Protein AF-A0A6I4VD74-F1 (afdb_monomer_lite)

Secondary structure (DSSP, 8-state):
-HHHHHHHHHHH-SSSPPPHHHHHHHHHS---SHHHHIIIIIIIHHHHHHHHHHHHHHHHHHHHHHHHT-TT--TTTTTHHHHHHHHHHHHHHHH---SHHHHHHHHHHHHHHTGGGGGGTT--HHHHHHH-HHHHHHHHHHHHHHHHHHHHHHHHH----SHHHHHHHHHHHHH-S-HHHHHHHHHHHHHHHHHHHHHHHHHH-SS---HHHHHHHHHHHHHHHHHHHHHTTS--

Structure (mmCIF, N/CA/C/O backbone):
data_AF-A0A6I4VD74-F1
#
_entry.id   AF-A0A6I4VD74-F1
#
loop_
_atom_site.group_PDB
_atom_site.id
_atom_site.type_symbol
_atom_site.label_atom_id
_atom_site.label_alt_id
_atom_site.label_comp_id
_atom_site.label_asym_id
_atom_site.label_entity_id
_atom_site.label_seq_id
_atom_site.pdbx_PDB_ins_code
_atom_site.Cartn_x
_atom_site.Cartn_y
_atom_site.Cartn_z
_atom_site.occupancy
_atom_site.B_iso_or_equiv
_atom_site.auth_seq_id
_atom_site.auth_comp_id
_atom_site.auth_asym_id
_atom_site.auth_atom_id
_atom_site.pdbx_PDB_model_num
ATOM 1 N N . MET A 1 1 ? 18.063 4.153 8.589 1.00 80.06 1 MET A N 1
ATOM 2 C CA . MET A 1 1 ? 19.119 3.433 7.838 1.00 80.06 1 MET A CA 1
ATOM 3 C C . MET A 1 1 ? 18.567 2.243 7.056 1.00 80.06 1 MET A C 1
ATOM 5 O O . MET A 1 1 ? 18.755 2.232 5.851 1.00 80.06 1 MET A O 1
ATOM 9 N N . LEU A 1 2 ? 17.823 1.311 7.674 1.00 88.62 2 LEU A N 1
ATOM 10 C CA . LEU A 1 2 ? 17.247 0.147 6.970 1.00 88.62 2 LEU A CA 1
ATOM 11 C C . LEU A 1 2 ? 16.428 0.513 5.716 1.00 88.62 2 LEU A C 1
ATOM 13 O O . LEU A 1 2 ? 16.659 -0.054 4.657 1.00 88.62 2 LEU A O 1
ATOM 17 N N . LEU A 1 3 ? 15.516 1.487 5.814 1.00 86.69 3 LEU A N 1
ATOM 18 C CA . LEU A 1 3 ? 14.692 1.910 4.675 1.00 86.69 3 LEU A CA 1
ATOM 19 C C . LEU A 1 3 ? 15.536 2.424 3.496 1.00 86.69 3 LEU A C 1
ATOM 21 O O . LEU A 1 3 ? 15.260 2.072 2.358 1.00 86.69 3 LEU A O 1
ATOM 25 N N . LEU A 1 4 ? 16.580 3.216 3.765 1.00 87.06 4 LEU A N 1
ATOM 26 C CA . LEU A 1 4 ? 17.484 3.730 2.727 1.00 87.06 4 LEU A CA 1
ATOM 27 C C . LEU A 1 4 ? 18.241 2.594 2.035 1.00 87.06 4 LEU A C 1
ATOM 29 O O . LEU A 1 4 ? 18.382 2.601 0.816 1.00 87.06 4 LEU A O 1
ATOM 33 N N . LEU A 1 5 ? 18.675 1.597 2.807 1.00 89.06 5 LEU A N 1
ATOM 34 C CA . LEU A 1 5 ? 19.327 0.410 2.268 1.00 89.06 5 LEU A CA 1
ATOM 35 C C . LEU A 1 5 ? 18.367 -0.405 1.389 1.00 89.06 5 LEU A C 1
ATOM 37 O O . LEU A 1 5 ? 18.740 -0.794 0.289 1.00 89.06 5 LEU A O 1
ATOM 41 N N . LEU A 1 6 ? 17.120 -0.605 1.824 1.00 89.31 6 LEU A N 1
ATOM 42 C CA . LEU A 1 6 ? 16.098 -1.289 1.024 1.00 89.31 6 LEU A CA 1
ATOM 43 C C . LEU A 1 6 ? 15.724 -0.511 -0.243 1.00 89.31 6 LEU A C 1
ATOM 45 O O . LEU A 1 6 ? 15.479 -1.127 -1.275 1.00 89.31 6 LEU A O 1
ATOM 49 N N . LEU A 1 7 ? 15.711 0.823 -0.192 1.00 88.25 7 LEU A N 1
ATOM 50 C CA . LEU A 1 7 ? 15.497 1.666 -1.371 1.00 88.25 7 LEU A CA 1
ATOM 51 C C . LEU A 1 7 ? 16.628 1.493 -2.387 1.00 88.25 7 LEU A C 1
ATOM 53 O O . LEU A 1 7 ? 16.354 1.220 -3.552 1.00 88.25 7 LEU A O 1
ATOM 57 N N . ALA A 1 8 ? 17.887 1.580 -1.946 1.00 85.69 8 ALA A N 1
ATOM 58 C CA . ALA A 1 8 ? 19.037 1.338 -2.815 1.00 85.69 8 ALA A CA 1
ATOM 59 C C . ALA A 1 8 ? 18.987 -0.074 -3.420 1.00 85.69 8 ALA A C 1
ATOM 61 O O . ALA A 1 8 ? 19.141 -0.251 -4.628 1.00 85.69 8 ALA A O 1
ATOM 62 N N . LEU A 1 9 ? 18.676 -1.074 -2.593 1.00 86.19 9 LEU A N 1
ATOM 63 C CA . LEU A 1 9 ? 18.604 -2.466 -3.012 1.00 86.19 9 LEU A CA 1
ATOM 64 C C . LEU A 1 9 ? 17.456 -2.727 -4.005 1.00 86.19 9 LEU A C 1
ATOM 66 O O . LEU A 1 9 ? 17.660 -3.441 -4.978 1.00 86.19 9 LEU A O 1
ATOM 70 N N . SER A 1 10 ? 16.286 -2.108 -3.816 1.00 86.12 10 SER A N 1
ATOM 71 C CA . SER A 1 10 ? 15.132 -2.197 -4.732 1.00 86.12 10 SER A CA 1
ATOM 72 C C . SER A 1 10 ? 15.420 -1.592 -6.114 1.00 86.12 10 SER A C 1
ATOM 74 O O . SER A 1 10 ? 14.893 -2.070 -7.123 1.00 86.12 10 SER A O 1
ATOM 76 N N . LEU A 1 11 ? 16.283 -0.569 -6.180 1.00 84.69 11 LEU A N 1
ATOM 77 C CA . LEU A 1 11 ? 16.717 0.032 -7.445 1.00 84.69 11 LEU A CA 1
ATOM 78 C C . LEU A 1 11 ? 17.784 -0.812 -8.152 1.00 84.69 11 LEU A C 1
ATOM 80 O O . LEU A 1 11 ? 17.739 -0.951 -9.375 1.00 84.69 11 LEU A O 1
ATOM 84 N N . MET A 1 12 ? 18.713 -1.407 -7.402 1.00 82.62 12 MET A N 1
ATOM 85 C CA . MET A 1 12 ? 19.823 -2.190 -7.959 1.00 82.62 12 MET A CA 1
ATOM 86 C C . MET A 1 12 ? 19.409 -3.618 -8.346 1.00 82.62 12 MET A C 1
ATOM 88 O O . MET A 1 12 ? 19.789 -4.109 -9.415 1.00 82.62 12 MET A O 1
ATOM 92 N N . LEU A 1 13 ? 18.588 -4.275 -7.520 1.00 79.25 13 LEU A N 1
ATOM 93 C CA . LEU A 1 13 ? 18.135 -5.650 -7.733 1.00 79.25 13 LEU A CA 1
ATOM 94 C C . LEU A 1 13 ? 16.829 -5.714 -8.541 1.00 79.25 13 LEU A C 1
ATOM 96 O O . LEU A 1 13 ? 15.818 -5.076 -8.244 1.00 79.25 13 LEU A O 1
ATOM 100 N N . GLY A 1 14 ? 16.849 -6.555 -9.568 1.00 71.94 14 GLY A N 1
ATOM 101 C CA . GLY A 1 14 ? 15.701 -6.918 -10.391 1.00 71.94 14 GLY A CA 1
ATOM 102 C C . GLY A 1 14 ? 16.063 -8.100 -11.288 1.00 71.94 14 GLY A C 1
ATOM 103 O O . GLY A 1 14 ? 17.097 -8.723 -11.068 1.00 71.94 14 GLY A O 1
ATOM 104 N N . ALA A 1 15 ? 15.261 -8.371 -12.323 1.00 64.69 15 ALA A N 1
ATOM 105 C CA . ALA A 1 15 ? 15.512 -9.477 -13.263 1.00 64.69 15 ALA A CA 1
ATOM 106 C C . ALA A 1 15 ? 16.914 -9.431 -13.913 1.00 64.69 15 ALA A C 1
ATOM 108 O O . ALA A 1 15 ? 17.487 -10.462 -14.246 1.00 64.69 15 ALA A O 1
ATOM 109 N N . LYS A 1 16 ? 17.486 -8.228 -14.036 1.00 72.56 16 LYS A N 1
ATOM 110 C CA . LYS A 1 16 ? 18.890 -7.975 -14.373 1.00 72.56 16 LYS A CA 1
ATOM 111 C C . LYS A 1 16 ? 19.505 -7.115 -13.268 1.00 72.56 16 LYS A C 1
ATOM 113 O O . LYS A 1 16 ? 18.912 -6.097 -12.891 1.00 72.56 16 LYS A O 1
ATOM 118 N N . SER A 1 17 ? 20.669 -7.502 -12.747 1.00 74.56 17 SER A N 1
ATOM 119 C CA . SER A 1 17 ? 21.446 -6.656 -11.835 1.00 74.56 17 SER A CA 1
ATOM 120 C C . SER A 1 17 ? 21.969 -5.443 -12.599 1.00 74.56 17 SER A C 1
ATOM 122 O O . SER A 1 17 ? 22.652 -5.607 -13.611 1.00 74.56 17 SER A O 1
ATOM 124 N N . ILE A 1 18 ? 21.630 -4.243 -12.133 1.00 80.31 18 ILE A N 1
ATOM 125 C CA . ILE A 1 18 ? 22.043 -2.986 -12.768 1.00 80.31 18 ILE A CA 1
ATOM 126 C C . ILE A 1 18 ? 23.200 -2.386 -11.966 1.00 80.31 18 ILE A C 1
ATOM 128 O O . ILE A 1 18 ? 23.218 -2.470 -10.735 1.00 80.31 18 ILE A O 1
ATOM 132 N N . SER A 1 19 ? 24.176 -1.807 -12.668 1.00 83.62 19 SER A N 1
ATOM 133 C CA . SER A 1 19 ? 25.333 -1.171 -12.042 1.00 83.62 19 SER A CA 1
ATOM 134 C C . SER A 1 19 ? 24.916 0.038 -11.207 1.00 83.62 19 SER A C 1
ATOM 136 O O . SER A 1 19 ? 23.979 0.763 -11.543 1.00 83.62 19 SER A O 1
ATOM 138 N N . PHE A 1 20 ? 25.661 0.304 -10.134 1.00 82.69 20 PHE A N 1
ATOM 139 C CA . PHE A 1 20 ? 25.457 1.488 -9.299 1.00 82.69 20 PHE A CA 1
ATOM 140 C C . PHE A 1 20 ? 25.530 2.795 -10.109 1.00 82.69 20 PHE A C 1
ATOM 142 O O . PHE A 1 20 ? 24.787 3.732 -9.828 1.00 82.69 20 PHE A O 1
ATOM 149 N N . HIS A 1 21 ? 26.375 2.838 -11.144 1.00 79.94 21 HIS A N 1
ATOM 150 C CA . HIS A 1 21 ? 26.526 4.005 -12.013 1.00 79.94 21 HIS A CA 1
ATOM 151 C C . HIS A 1 21 ? 25.240 4.345 -12.789 1.00 79.94 21 HIS A C 1
ATOM 153 O O . HIS A 1 21 ? 24.856 5.509 -12.871 1.00 79.94 21 HIS A O 1
ATOM 159 N N . ASP A 1 22 ? 24.529 3.345 -13.312 1.00 80.50 22 ASP A N 1
ATOM 160 C CA . ASP A 1 22 ? 23.280 3.586 -14.047 1.00 80.50 22 ASP A CA 1
ATOM 161 C C . ASP A 1 22 ? 22.152 4.030 -13.105 1.00 80.50 22 ASP A C 1
ATOM 163 O O . ASP A 1 22 ? 21.287 4.817 -13.488 1.00 80.50 22 ASP A O 1
ATOM 167 N N . VAL A 1 23 ? 22.184 3.583 -11.843 1.00 82.50 23 VAL A N 1
ATOM 168 C CA . VAL A 1 23 ? 21.235 4.019 -10.808 1.00 82.50 23 VAL A CA 1
ATOM 169 C C . VAL A 1 23 ? 21.457 5.483 -10.430 1.00 82.50 23 VAL A C 1
ATOM 171 O O . VAL A 1 23 ? 20.490 6.239 -10.322 1.00 82.50 23 VAL A O 1
ATOM 174 N N . THR A 1 24 ? 22.708 5.917 -10.247 1.00 82.44 24 THR A N 1
ATOM 175 C CA . THR A 1 24 ? 22.994 7.328 -9.944 1.00 82.44 24 THR A CA 1
ATOM 176 C C . THR A 1 24 ? 22.684 8.231 -11.132 1.00 82.44 24 THR A C 1
ATOM 178 O O . THR A 1 24 ? 22.129 9.311 -10.926 1.00 82.44 24 THR A O 1
ATOM 181 N N . GLN A 1 25 ? 22.936 7.781 -12.366 1.00 82.81 25 GLN A N 1
ATOM 182 C CA . GLN A 1 25 ? 22.512 8.508 -13.565 1.00 82.81 25 GLN A CA 1
ATOM 183 C C . GLN A 1 25 ? 20.989 8.629 -13.667 1.00 82.81 25 GLN A C 1
ATOM 185 O O . GLN A 1 25 ? 20.481 9.716 -13.930 1.00 82.81 25 GLN A O 1
ATOM 190 N N . ALA A 1 26 ? 20.246 7.555 -13.389 1.00 83.00 26 ALA A N 1
ATOM 191 C CA . ALA A 1 26 ? 18.784 7.590 -13.403 1.00 83.00 26 ALA A CA 1
ATOM 192 C C . ALA A 1 26 ? 18.201 8.605 -12.405 1.00 83.00 26 ALA A C 1
ATOM 194 O O . ALA A 1 26 ? 17.155 9.201 -12.675 1.00 83.00 26 ALA A O 1
ATOM 195 N N . LEU A 1 27 ? 18.886 8.819 -11.275 1.00 84.06 27 LEU A N 1
ATOM 196 C CA . LEU A 1 27 ? 18.480 9.751 -10.223 1.00 84.06 27 LEU A CA 1
ATOM 197 C C . LEU A 1 27 ? 18.912 11.202 -10.483 1.00 84.06 27 LEU A C 1
ATOM 199 O O . LEU A 1 27 ? 18.134 12.116 -10.221 1.00 84.06 27 LEU A O 1
ATOM 203 N N . LEU A 1 28 ? 20.143 11.423 -10.954 1.00 87.31 28 LEU A N 1
ATOM 204 C CA . LEU A 1 28 ? 20.781 12.748 -10.954 1.00 87.31 28 LEU A CA 1
ATOM 205 C C . LEU A 1 28 ? 20.915 13.375 -12.345 1.00 87.31 28 LEU A C 1
ATOM 207 O O . LEU A 1 28 ? 21.012 14.597 -12.451 1.00 87.31 28 LEU A O 1
ATOM 211 N N . THR A 1 29 ? 20.926 12.576 -13.412 1.00 84.44 29 THR A N 1
ATOM 212 C CA . THR A 1 29 ? 21.173 13.054 -14.778 1.00 84.44 29 THR A CA 1
ATOM 213 C C . THR A 1 29 ? 20.086 12.586 -15.755 1.00 84.44 29 THR A C 1
ATOM 215 O O . THR A 1 29 ? 19.064 12.001 -15.376 1.00 84.44 29 THR A O 1
ATOM 218 N N . ARG A 1 30 ? 20.227 12.951 -17.038 1.00 83.56 30 ARG A N 1
ATOM 219 C CA . ARG A 1 30 ? 19.363 12.437 -18.112 1.00 83.56 30 ARG A CA 1
ATOM 220 C C . ARG A 1 30 ? 19.859 11.058 -18.530 1.00 83.56 30 ARG A C 1
ATOM 222 O O . ARG A 1 30 ? 21.062 10.852 -18.661 1.00 83.56 30 ARG A O 1
ATOM 229 N N . CYS A 1 31 ? 18.925 10.143 -18.760 1.00 82.50 31 CYS A N 1
ATOM 230 C CA . CYS A 1 31 ? 19.252 8.789 -19.179 1.00 82.50 31 CYS A CA 1
ATOM 231 C C . CYS A 1 31 ? 19.687 8.741 -20.643 1.00 82.50 31 CYS A C 1
ATOM 233 O O . CYS A 1 31 ? 18.997 9.272 -21.511 1.00 82.50 31 CYS A O 1
ATOM 235 N N . SER A 1 32 ? 20.807 8.068 -20.904 1.00 80.62 32 SER A N 1
ATOM 236 C CA . SER A 1 32 ? 21.301 7.754 -22.251 1.00 80.62 32 SER A CA 1
ATOM 237 C C . SER A 1 32 ? 21.276 6.253 -22.564 1.00 80.62 32 SER A C 1
ATOM 239 O O . SER A 1 32 ? 21.224 5.879 -23.731 1.00 80.62 32 SER A O 1
ATOM 241 N N . SER A 1 33 ? 21.285 5.390 -21.541 1.00 83.69 33 SER A N 1
ATOM 242 C CA . SER A 1 33 ? 21.254 3.930 -21.670 1.00 83.69 33 SER A CA 1
ATOM 243 C C . SER A 1 33 ? 19.858 3.352 -21.401 1.00 83.69 33 SER A C 1
ATOM 245 O O . SER A 1 33 ? 19.083 3.898 -20.611 1.00 83.69 33 SER A O 1
ATOM 247 N N . ALA A 1 34 ? 19.542 2.210 -22.023 1.00 84.38 34 ALA A N 1
ATOM 248 C CA . ALA A 1 34 ? 18.284 1.493 -21.784 1.00 84.38 34 ALA A CA 1
ATOM 249 C C . ALA A 1 34 ? 18.134 1.057 -20.312 1.00 84.38 34 ALA A C 1
ATOM 251 O O . ALA A 1 34 ? 17.045 1.153 -19.749 1.00 84.38 34 ALA A O 1
ATOM 252 N N . ASP A 1 35 ? 19.233 0.654 -19.664 1.00 84.38 35 ASP A N 1
ATOM 253 C CA . ASP A 1 35 ? 19.239 0.262 -18.250 1.00 84.38 35 ASP A CA 1
ATOM 254 C C . ASP A 1 35 ? 18.855 1.448 -17.336 1.00 84.38 35 ASP A C 1
ATOM 256 O O . ASP A 1 35 ? 18.064 1.272 -16.408 1.00 84.38 35 ASP A O 1
ATOM 260 N N . CYS A 1 36 ? 19.307 2.674 -17.640 1.00 85.44 36 CYS A N 1
ATOM 261 C CA . CYS A 1 36 ? 18.910 3.888 -16.913 1.00 85.44 36 CYS A CA 1
ATOM 262 C C . CYS A 1 36 ? 17.409 4.188 -17.053 1.00 85.44 36 CYS A C 1
ATOM 264 O O . CYS A 1 36 ? 16.744 4.492 -16.059 1.00 85.44 36 CYS A O 1
ATOM 266 N N . ILE A 1 37 ? 16.859 4.062 -18.268 1.00 85.31 37 ILE A N 1
ATOM 267 C CA . ILE A 1 37 ? 15.424 4.273 -18.529 1.00 85.31 37 ILE A CA 1
ATOM 268 C C . ILE A 1 37 ? 14.590 3.265 -17.729 1.00 85.31 37 ILE A C 1
ATOM 270 O O . ILE A 1 37 ? 13.645 3.654 -17.051 1.00 85.31 37 ILE A O 1
ATOM 274 N N . ILE A 1 38 ? 14.987 1.988 -17.704 1.00 86.31 38 ILE A N 1
ATOM 275 C CA . ILE A 1 38 ? 14.309 0.953 -16.906 1.00 86.31 38 ILE A CA 1
ATOM 276 C C . ILE A 1 38 ? 14.344 1.290 -15.407 1.00 86.31 38 ILE A C 1
ATOM 278 O O . ILE A 1 38 ? 13.341 1.116 -14.707 1.00 86.31 38 ILE A O 1
ATOM 282 N N . VAL A 1 39 ? 15.477 1.778 -14.887 1.00 87.00 39 VAL A N 1
ATOM 283 C CA . VAL A 1 39 ? 15.561 2.204 -13.481 1.00 87.00 39 VAL A CA 1
ATOM 284 C C . VAL A 1 39 ? 14.605 3.362 -13.206 1.00 87.00 39 VAL A C 1
ATOM 286 O O . VAL A 1 39 ? 13.922 3.331 -12.186 1.00 87.00 39 VAL A O 1
ATOM 289 N N . ARG A 1 40 ? 14.523 4.356 -14.094 1.00 87.56 40 ARG A N 1
ATOM 290 C CA . ARG A 1 40 ? 13.705 5.557 -13.882 1.00 87.56 40 ARG A CA 1
ATOM 291 C C . ARG A 1 40 ? 12.209 5.296 -14.057 1.00 87.56 40 ARG A C 1
ATOM 293 O O . ARG A 1 40 ? 11.430 5.602 -13.158 1.00 87.56 40 ARG A O 1
ATOM 300 N N . ASP A 1 41 ? 11.824 4.693 -15.173 1.00 85.56 41 ASP A N 1
ATOM 301 C CA . ASP A 1 41 ? 10.421 4.593 -15.572 1.00 85.56 41 ASP A CA 1
ATOM 302 C C . ASP A 1 41 ? 9.724 3.410 -14.904 1.00 85.56 41 ASP A C 1
ATOM 304 O O . ASP A 1 41 ? 8.571 3.532 -14.490 1.00 85.56 41 ASP A O 1
ATOM 308 N N . ALA A 1 42 ? 10.428 2.286 -14.726 1.00 84.25 42 ALA A N 1
ATOM 309 C CA . ALA A 1 42 ? 9.853 1.096 -14.110 1.00 84.25 42 ALA A CA 1
ATOM 310 C C . ALA A 1 42 ? 10.185 0.994 -12.616 1.00 84.25 42 ALA A C 1
ATOM 312 O O . ALA A 1 42 ? 9.275 0.932 -11.788 1.00 84.25 42 ALA A O 1
ATOM 313 N N . ARG A 1 43 ? 11.475 0.964 -12.238 1.00 87.62 43 ARG A N 1
ATOM 314 C CA . ARG A 1 43 ? 11.860 0.657 -10.844 1.00 87.62 43 ARG A CA 1
ATOM 315 C C . ARG A 1 43 ? 11.532 1.803 -9.898 1.00 87.62 43 ARG A C 1
ATOM 317 O O . ARG A 1 43 ? 10.828 1.585 -8.921 1.00 87.62 43 ARG A O 1
ATOM 324 N N . LEU A 1 44 ? 11.992 3.012 -10.201 1.00 88.56 44 LEU A N 1
ATOM 325 C CA . LEU A 1 44 ? 11.830 4.181 -9.344 1.00 88.56 44 LEU A CA 1
ATOM 326 C C . LEU A 1 44 ? 10.358 4.572 -9.196 1.00 88.56 44 LEU A C 1
ATOM 328 O O . LEU A 1 44 ? 9.890 4.699 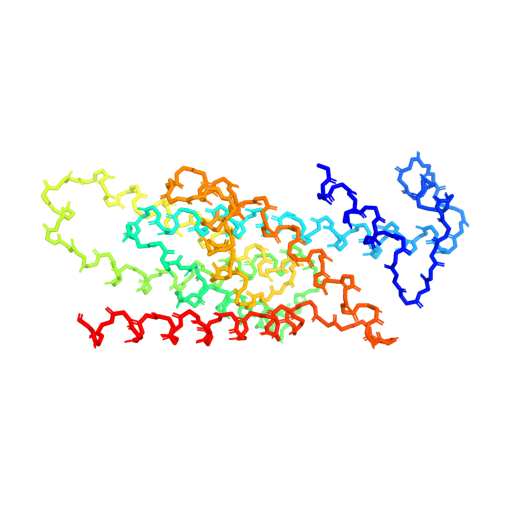-8.066 1.00 88.56 44 LEU A O 1
ATOM 332 N N . SER A 1 45 ? 9.610 4.667 -10.300 1.00 88.50 45 SER A N 1
ATOM 333 C CA . SER A 1 45 ? 8.165 4.934 -10.265 1.00 88.50 45 SER A CA 1
ATOM 334 C C . SER A 1 45 ? 7.413 3.920 -9.396 1.00 88.50 45 SER A C 1
ATOM 336 O O . SER A 1 45 ? 6.619 4.305 -8.536 1.00 88.50 45 SER A O 1
ATOM 338 N N . ARG A 1 46 ? 7.715 2.621 -9.547 1.00 85.81 46 ARG A N 1
ATOM 339 C CA . ARG A 1 46 ? 7.101 1.543 -8.754 1.00 85.81 46 ARG A CA 1
ATOM 340 C C . ARG A 1 46 ? 7.497 1.606 -7.277 1.00 85.81 46 ARG A C 1
ATOM 342 O O . ARG A 1 46 ? 6.633 1.462 -6.414 1.00 85.81 46 ARG A O 1
ATOM 349 N N . THR A 1 47 ? 8.772 1.843 -6.971 1.00 89.94 47 THR A N 1
ATOM 350 C CA . THR A 1 47 ? 9.281 1.969 -5.597 1.00 89.94 47 THR A CA 1
ATOM 351 C C . THR A 1 47 ? 8.648 3.168 -4.883 1.00 89.94 47 THR A C 1
ATOM 353 O O . THR A 1 47 ? 8.235 3.043 -3.729 1.00 89.94 47 THR A O 1
ATOM 356 N N . LEU A 1 48 ? 8.502 4.308 -5.568 1.00 90.19 48 LEU A N 1
ATOM 357 C CA . LEU A 1 48 ? 7.843 5.500 -5.029 1.00 90.19 48 LEU A CA 1
ATOM 358 C C . LEU A 1 48 ? 6.343 5.281 -4.810 1.00 90.19 48 LEU A C 1
ATOM 360 O O . LEU A 1 48 ? 5.843 5.588 -3.727 1.00 90.19 48 LEU A O 1
ATOM 364 N N . ALA A 1 49 ? 5.639 4.700 -5.788 1.00 88.38 49 ALA A N 1
ATOM 365 C CA . ALA A 1 49 ? 4.224 4.352 -5.648 1.00 88.38 49 ALA A CA 1
ATOM 366 C C . ALA A 1 49 ? 3.999 3.389 -4.469 1.00 88.38 49 ALA A C 1
ATOM 368 O O . ALA A 1 49 ? 3.135 3.630 -3.626 1.00 88.38 49 ALA A O 1
ATOM 369 N N . GLY A 1 50 ? 4.841 2.355 -4.354 1.00 89.50 50 GLY A N 1
ATOM 370 C CA . GLY A 1 50 ? 4.878 1.413 -3.233 1.00 89.50 50 GLY A CA 1
ATOM 371 C C . GLY A 1 50 ? 5.045 2.094 -1.877 1.00 89.50 50 GLY A C 1
ATOM 372 O O . GLY A 1 50 ? 4.281 1.841 -0.941 1.00 89.50 50 GLY A O 1
ATOM 373 N N . LEU A 1 51 ? 6.034 2.981 -1.772 1.00 91.12 51 LEU A N 1
ATOM 374 C CA . LEU A 1 51 ? 6.351 3.691 -0.538 1.00 91.12 51 LEU A CA 1
ATOM 375 C C . LEU A 1 51 ? 5.209 4.618 -0.106 1.00 91.12 51 LEU A C 1
ATOM 377 O O . LEU A 1 51 ? 4.774 4.546 1.044 1.00 91.12 51 LEU A O 1
ATOM 381 N N . LEU A 1 52 ? 4.679 5.428 -1.027 1.00 90.44 52 LEU A N 1
ATOM 382 C CA . LEU A 1 52 ? 3.556 6.329 -0.758 1.00 90.44 52 LEU A CA 1
ATOM 383 C C . LEU A 1 52 ? 2.291 5.559 -0.364 1.00 90.44 52 LEU A C 1
ATOM 385 O O . LEU A 1 52 ? 1.654 5.893 0.636 1.00 90.44 52 LEU A O 1
ATOM 389 N N . ALA A 1 53 ? 1.971 4.481 -1.085 1.00 90.12 53 ALA A N 1
ATOM 390 C CA . ALA A 1 53 ? 0.844 3.612 -0.762 1.00 90.12 53 ALA A CA 1
ATOM 391 C C . ALA A 1 53 ? 0.985 2.991 0.638 1.00 90.12 53 ALA A C 1
ATOM 393 O O . ALA A 1 53 ? 0.018 2.940 1.397 1.00 90.12 53 ALA A O 1
ATOM 394 N N . CYS A 1 54 ? 2.189 2.555 1.023 1.00 90.31 54 CYS A N 1
ATOM 395 C CA . CYS A 1 54 ? 2.434 1.954 2.336 1.00 90.31 54 CYS A CA 1
ATOM 396 C C . CYS A 1 54 ? 2.384 2.954 3.490 1.00 90.31 54 CYS A C 1
ATOM 398 O O . CYS A 1 54 ? 1.868 2.609 4.555 1.00 90.31 54 CYS A O 1
ATOM 400 N N . VAL A 1 55 ? 2.878 4.177 3.287 1.00 89.81 55 VAL A N 1
ATOM 401 C CA . VAL A 1 55 ? 2.708 5.270 4.255 1.00 89.81 55 VAL A CA 1
ATOM 402 C C . VAL A 1 55 ? 1.220 5.583 4.421 1.00 89.81 55 VAL A C 1
ATOM 404 O O . VAL A 1 55 ? 0.735 5.637 5.552 1.00 89.81 55 VAL A O 1
ATOM 407 N N . GLY A 1 56 ? 0.472 5.679 3.315 1.00 90.31 56 GLY A N 1
ATOM 408 C CA . GLY A 1 56 ? -0.978 5.886 3.328 1.00 90.31 56 GLY A CA 1
ATOM 409 C C . GLY A 1 56 ? -1.736 4.773 4.056 1.00 90.31 56 GLY A C 1
ATOM 410 O O . GLY A 1 56 ? -2.520 5.049 4.961 1.00 90.31 56 GLY A O 1
ATOM 411 N N . LEU A 1 57 ? -1.442 3.505 3.755 1.00 89.62 57 LEU A N 1
ATOM 412 C CA . LEU A 1 57 ? -2.011 2.350 4.461 1.00 89.62 57 LEU A CA 1
ATOM 413 C C . LEU A 1 57 ? -1.594 2.303 5.935 1.00 89.62 57 LEU A C 1
ATOM 415 O O . LEU A 1 57 ? -2.346 1.802 6.773 1.00 89.62 57 LEU A O 1
ATOM 419 N N . GLY A 1 58 ? -0.385 2.753 6.275 1.00 88.62 58 GLY A N 1
ATOM 420 C CA . GLY A 1 58 ? 0.091 2.889 7.653 1.00 88.62 58 GLY A CA 1
ATOM 421 C C . GLY A 1 58 ? -0.755 3.886 8.430 1.00 88.62 58 GLY A C 1
ATOM 422 O O . GLY A 1 58 ? -1.318 3.531 9.463 1.00 88.62 58 GLY A O 1
ATOM 423 N N . ALA A 1 59 ? -0.929 5.084 7.872 1.00 89.06 59 ALA A N 1
ATOM 424 C CA . ALA A 1 59 ? -1.777 6.127 8.435 1.00 89.06 59 ALA A CA 1
ATOM 425 C C . ALA A 1 59 ? -3.249 5.689 8.533 1.00 89.06 59 ALA A C 1
ATOM 427 O O . ALA A 1 59 ? -3.870 5.865 9.578 1.00 89.06 59 ALA A O 1
ATOM 428 N N . ALA A 1 60 ? -3.793 5.040 7.499 1.00 89.12 60 ALA A N 1
ATOM 429 C CA . ALA A 1 60 ? -5.153 4.504 7.512 1.00 89.12 60 ALA A CA 1
ATOM 430 C C . ALA A 1 60 ? -5.348 3.443 8.608 1.00 89.12 60 ALA A C 1
ATOM 432 O O . ALA A 1 60 ? -6.340 3.471 9.331 1.00 89.12 60 ALA A O 1
ATOM 433 N N . GLY A 1 61 ? -4.383 2.532 8.773 1.00 87.62 61 GLY A N 1
ATOM 434 C CA . GLY A 1 61 ? -4.392 1.540 9.851 1.00 87.62 61 GLY A CA 1
ATOM 435 C C . GLY A 1 61 ? -4.318 2.178 11.237 1.00 87.62 61 GLY A C 1
ATOM 436 O O . GLY A 1 61 ? -5.088 1.815 12.120 1.00 87.62 61 GLY A O 1
ATOM 437 N N . ALA A 1 62 ? -3.447 3.173 11.410 1.00 85.62 62 ALA A N 1
ATOM 438 C CA . ALA A 1 62 ? -3.312 3.925 12.652 1.00 85.62 62 ALA A CA 1
ATOM 439 C C . ALA A 1 62 ? -4.613 4.655 13.040 1.00 85.62 62 ALA A C 1
ATOM 441 O O . ALA A 1 62 ? -5.086 4.533 14.172 1.00 85.62 62 ALA A O 1
ATOM 442 N N . LEU A 1 63 ? -5.234 5.352 12.082 1.00 84.69 63 LEU A N 1
ATOM 443 C CA . LEU A 1 63 ? -6.533 6.005 12.264 1.00 84.69 63 LEU A CA 1
ATOM 444 C C . LEU A 1 63 ? -7.626 4.991 12.608 1.00 84.69 63 LEU A C 1
ATOM 446 O O . LEU A 1 63 ? -8.405 5.215 13.531 1.00 84.69 63 LEU A O 1
ATOM 450 N N . MET A 1 64 ? -7.655 3.855 11.911 1.00 85.62 64 MET A N 1
ATOM 451 C CA . MET A 1 64 ? -8.640 2.803 12.141 1.00 85.62 64 MET A CA 1
ATOM 452 C C . MET A 1 64 ? -8.528 2.218 13.556 1.00 85.62 64 MET A C 1
ATOM 454 O O . MET A 1 64 ? -9.536 2.079 14.250 1.00 85.62 64 MET A O 1
ATOM 458 N N . GLN A 1 65 ? -7.312 1.927 14.021 1.00 84.75 65 GLN A N 1
ATOM 459 C CA . GLN A 1 65 ? -7.068 1.428 15.380 1.00 84.75 65 GLN A CA 1
ATOM 460 C C . GLN A 1 65 ? -7.459 2.455 16.446 1.00 84.75 65 GLN A C 1
ATOM 462 O O . GLN A 1 65 ? -8.041 2.083 17.464 1.00 84.75 65 GLN A O 1
ATOM 467 N N . SER A 1 66 ? -7.193 3.741 16.196 1.00 81.38 66 SER A N 1
ATOM 468 C CA . SER A 1 66 ? -7.573 4.831 17.098 1.00 81.38 66 SER A CA 1
ATOM 469 C C . SER A 1 66 ? -9.095 5.005 17.190 1.00 81.38 66 SER A C 1
ATOM 471 O O . SER A 1 66 ? -9.639 5.060 18.294 1.00 81.38 66 SER A O 1
ATOM 473 N N . LEU A 1 67 ? -9.798 5.014 16.050 1.00 78.94 67 LEU A N 1
ATOM 474 C CA . LEU A 1 67 ? -11.258 5.170 15.992 1.00 78.94 67 LEU A CA 1
ATOM 475 C C . LEU A 1 67 ? -11.998 3.989 16.620 1.00 78.94 67 LEU A C 1
ATOM 477 O O . LEU A 1 67 ? -12.974 4.183 17.339 1.00 78.94 67 LEU A O 1
ATOM 481 N N . THR A 1 68 ? -11.534 2.768 16.356 1.00 79.50 68 THR A N 1
ATOM 482 C CA . THR A 1 68 ? -12.175 1.543 16.861 1.00 79.50 68 THR A CA 1
ATOM 483 C C . THR A 1 68 ? -11.718 1.147 18.259 1.00 79.50 68 THR A C 1
ATOM 485 O O . THR A 1 68 ? -12.282 0.223 18.840 1.00 79.50 68 THR A O 1
ATOM 488 N N . ARG A 1 69 ? -10.675 1.802 18.790 1.00 77.62 69 ARG A N 1
ATOM 489 C CA . ARG A 1 69 ? -9.977 1.401 20.023 1.00 77.62 69 ARG A CA 1
ATOM 490 C C . ARG A 1 69 ? -9.570 -0.076 20.013 1.00 77.62 69 ARG A C 1
ATOM 492 O O . ARG A 1 69 ? -9.503 -0.721 21.057 1.00 77.62 69 ARG A O 1
ATOM 499 N N . ASN A 1 70 ? -9.294 -0.615 18.827 1.00 77.19 70 ASN A N 1
ATOM 500 C CA . ASN A 1 70 ? -8.949 -2.011 18.629 1.00 77.19 70 ASN A CA 1
ATOM 501 C C . ASN A 1 70 ? -7.621 -2.105 17.864 1.00 77.19 70 ASN A C 1
ATOM 503 O O . ASN A 1 70 ? -7.575 -1.788 16.676 1.00 77.19 70 ASN A O 1
ATOM 507 N N . PRO A 1 71 ? -6.536 -2.592 18.494 1.00 72.50 71 PRO A N 1
ATOM 508 C CA . PRO A 1 71 ? -5.225 -2.684 17.854 1.00 72.50 71 PRO A CA 1
ATOM 509 C C . PRO A 1 71 ? -5.134 -3.788 16.785 1.00 72.50 71 PRO A C 1
ATOM 511 O O . PRO A 1 71 ? -4.068 -3.993 16.204 1.00 72.50 71 PRO A O 1
ATOM 514 N N . LEU A 1 72 ? -6.213 -4.545 16.566 1.00 73.31 72 LEU A N 1
ATOM 515 C CA . LEU A 1 72 ? -6.360 -5.505 15.471 1.00 73.31 72 LEU A CA 1
ATOM 516 C C . LEU A 1 72 ? -7.183 -4.947 14.305 1.00 73.31 72 LEU A C 1
ATOM 518 O O . LEU A 1 72 ? -7.363 -5.645 13.310 1.00 73.31 72 LEU A O 1
ATOM 522 N N . ALA A 1 73 ? -7.700 -3.721 14.416 1.00 79.94 73 ALA A N 1
ATOM 523 C CA . ALA A 1 73 ? -8.479 -3.123 13.350 1.00 79.94 73 ALA A CA 1
ATOM 524 C C . ALA A 1 73 ? -7.587 -2.763 12.157 1.00 79.94 73 ALA A C 1
ATOM 526 O O . ALA A 1 73 ? -6.522 -2.158 12.305 1.00 79.94 73 ALA A O 1
ATOM 527 N N . ASP A 1 74 ? -8.056 -3.130 10.970 1.00 83.69 74 ASP A N 1
ATOM 528 C CA . ASP A 1 74 ? -7.387 -2.875 9.704 1.00 83.69 74 ASP A CA 1
ATOM 529 C C . ASP A 1 74 ? -8.419 -2.421 8.653 1.00 83.69 74 ASP A C 1
ATOM 531 O O . ASP A 1 74 ? -9.511 -2.996 8.590 1.00 83.69 74 ASP A O 1
ATOM 535 N N . PRO A 1 75 ? -8.104 -1.415 7.813 1.00 79.06 75 PRO A N 1
ATOM 536 C CA . PRO A 1 75 ? -9.003 -0.944 6.758 1.00 79.06 75 PRO A CA 1
ATOM 537 C C . PRO A 1 75 ? -9.399 -2.033 5.749 1.00 79.06 75 PRO A C 1
ATOM 539 O O . PRO A 1 75 ? -10.485 -1.982 5.169 1.00 79.06 75 PRO A O 1
ATOM 542 N N . GLY A 1 76 ? -8.543 -3.038 5.545 1.00 79.06 76 GLY A N 1
ATOM 543 C CA . GLY A 1 76 ? -8.802 -4.170 4.665 1.00 79.06 76 GLY A CA 1
ATOM 544 C C . GLY A 1 76 ? -9.922 -5.080 5.169 1.00 79.06 76 GLY A C 1
ATOM 545 O O . GLY A 1 76 ? -10.699 -5.567 4.351 1.00 79.06 76 GLY A O 1
ATOM 546 N N . ILE A 1 77 ? -10.081 -5.242 6.491 1.00 76.44 77 ILE A N 1
ATOM 547 C CA . ILE A 1 77 ? -11.172 -6.042 7.091 1.00 76.44 77 ILE A CA 1
ATOM 548 C C . ILE A 1 77 ? -12.537 -5.444 6.752 1.00 76.44 77 ILE A C 1
ATOM 550 O O . ILE A 1 77 ? -13.500 -6.167 6.522 1.00 76.44 77 ILE A O 1
ATOM 554 N N . LEU A 1 78 ? -12.617 -4.116 6.659 1.00 73.31 78 LEU A N 1
ATOM 555 C CA . LEU A 1 78 ? -13.842 -3.431 6.264 1.00 73.31 78 LEU A CA 1
ATOM 556 C C . LEU A 1 78 ? -14.228 -3.676 4.803 1.00 73.31 78 LEU A C 1
ATOM 558 O O . LEU A 1 78 ? -15.300 -3.232 4.399 1.00 73.31 78 LEU A O 1
ATOM 562 N N . GLY A 1 79 ? -13.370 -4.313 4.001 1.00 79.50 79 GLY A N 1
ATOM 563 C CA . GLY A 1 79 ? -13.570 -4.534 2.572 1.00 79.50 79 GLY A CA 1
ATOM 564 C C . GLY A 1 79 ? -13.234 -3.322 1.703 1.00 79.50 79 GLY A C 1
ATOM 565 O O . GLY A 1 79 ? -13.547 -3.334 0.518 1.00 79.50 79 GLY A O 1
ATOM 566 N N . ILE A 1 80 ? -12.607 -2.270 2.250 1.00 83.19 80 ILE A N 1
ATOM 567 C CA . ILE A 1 80 ? -12.300 -1.038 1.496 1.00 83.19 80 ILE A CA 1
ATOM 568 C C . ILE A 1 80 ? -11.426 -1.356 0.277 1.00 83.19 80 ILE A C 1
ATOM 570 O O . ILE A 1 80 ? -11.750 -0.935 -0.829 1.00 83.19 80 ILE A O 1
ATOM 574 N N . ASN A 1 81 ? -10.383 -2.170 0.463 1.00 84.62 81 ASN A N 1
ATOM 575 C CA . ASN A 1 81 ? -9.461 -2.537 -0.614 1.00 84.62 81 ASN A CA 1
ATOM 576 C C . ASN A 1 81 ? -10.161 -3.369 -1.699 1.00 84.62 81 ASN A C 1
ATOM 578 O O . ASN A 1 81 ? -10.022 -3.076 -2.879 1.00 84.62 81 ASN A O 1
ATOM 582 N N . ALA A 1 82 ? -10.970 -4.362 -1.310 1.00 85.12 82 ALA A N 1
ATOM 583 C CA . ALA A 1 82 ? -11.706 -5.197 -2.263 1.00 85.12 82 ALA A CA 1
ATOM 584 C C . ALA A 1 82 ? -12.672 -4.365 -3.122 1.00 85.12 82 ALA A C 1
ATOM 586 O O . ALA A 1 82 ? -12.766 -4.562 -4.331 1.00 85.12 82 ALA A O 1
ATOM 587 N N . ARG A 1 83 ? -13.347 -3.391 -2.505 1.00 85.56 83 ARG A N 1
ATOM 588 C CA . ARG A 1 83 ? -14.289 -2.499 -3.190 1.00 85.56 83 ARG A CA 1
ATOM 589 C C . ARG A 1 83 ? -13.598 -1.500 -4.110 1.00 85.56 83 ARG A C 1
ATOM 591 O O . ARG A 1 83 ? -14.067 -1.293 -5.224 1.00 85.56 83 ARG A O 1
ATOM 598 N N . ALA A 1 84 ? -12.473 -0.931 -3.679 1.00 88.31 84 ALA A N 1
ATOM 599 C CA . ALA A 1 84 ? -11.641 -0.087 -4.530 1.00 88.31 84 ALA A CA 1
ATOM 600 C C . ALA A 1 84 ? -11.152 -0.866 -5.761 1.00 88.31 84 ALA A C 1
ATOM 602 O O . ALA A 1 84 ? -11.327 -0.405 -6.884 1.00 88.31 84 ALA A O 1
ATOM 603 N N . SER A 1 85 ? -10.624 -2.083 -5.572 1.00 87.38 85 SER A N 1
ATOM 604 C CA . SER A 1 85 ? -10.196 -2.941 -6.684 1.00 87.38 85 SER A CA 1
ATOM 605 C C . SER A 1 85 ? -11.342 -3.291 -7.632 1.00 87.38 85 SER A C 1
ATOM 607 O O . SER A 1 85 ? -11.163 -3.219 -8.843 1.00 87.38 85 SER A O 1
ATOM 609 N N . PHE A 1 86 ? -12.521 -3.631 -7.105 1.00 89.88 86 PHE A N 1
ATOM 610 C CA . PHE A 1 86 ? -13.693 -3.932 -7.927 1.00 89.88 86 PHE A CA 1
ATOM 611 C C . PHE A 1 86 ? -14.109 -2.738 -8.795 1.00 89.88 86 PHE A C 1
ATOM 613 O O . PHE A 1 86 ? -14.333 -2.902 -9.990 1.00 89.88 86 PHE A O 1
ATOM 620 N N . ALA A 1 87 ? -14.163 -1.535 -8.218 1.00 89.88 87 ALA A N 1
ATOM 621 C CA . ALA A 1 87 ? -14.528 -0.336 -8.961 1.00 89.88 87 ALA A CA 1
ATOM 622 C C . ALA A 1 87 ? -13.505 0.015 -10.049 1.00 89.88 87 ALA A C 1
ATOM 624 O O . ALA A 1 87 ? -13.912 0.399 -11.140 1.00 89.88 87 ALA A O 1
ATOM 625 N N . VAL A 1 88 ? -12.203 -0.174 -9.798 1.00 89.12 88 VAL A N 1
ATOM 626 C CA . VAL A 1 88 ? -11.161 -0.013 -10.831 1.00 89.12 88 VAL A CA 1
ATOM 627 C C . VAL A 1 88 ? -11.379 -0.985 -11.983 1.00 89.12 88 VAL A C 1
ATOM 629 O O . VAL A 1 88 ? -11.402 -0.563 -13.133 1.00 89.12 88 VAL A O 1
ATOM 632 N N . VAL A 1 89 ? -11.587 -2.272 -11.687 1.00 89.38 89 VAL A N 1
ATOM 633 C CA . VAL A 1 89 ? -11.833 -3.293 -12.720 1.00 89.38 89 VAL A CA 1
ATOM 634 C C . VAL A 1 89 ? -13.085 -2.962 -13.530 1.00 89.38 89 VAL A C 1
ATOM 636 O O . VAL A 1 89 ? -13.069 -3.084 -14.750 1.00 89.38 89 VAL A O 1
ATOM 639 N N . LEU A 1 90 ? -14.149 -2.497 -12.874 1.00 91.94 90 LEU A N 1
ATOM 640 C CA . LEU A 1 90 ? -15.374 -2.067 -13.542 1.00 91.94 90 LEU A CA 1
ATOM 641 C C . LEU A 1 90 ? -15.148 -0.821 -14.413 1.00 91.94 90 LEU A C 1
ATOM 643 O O . LEU A 1 90 ? -15.666 -0.755 -15.522 1.00 91.94 90 LEU A O 1
ATOM 647 N N . GLY A 1 91 ? -14.352 0.137 -13.932 1.00 90.38 91 GLY A N 1
ATOM 648 C CA . GLY A 1 91 ? -13.925 1.322 -14.677 1.00 90.38 91 GLY A CA 1
ATOM 649 C C . GLY A 1 91 ? -13.186 0.961 -15.961 1.00 90.38 91 GLY A C 1
ATOM 650 O O . GLY A 1 91 ? -13.524 1.449 -17.036 1.00 90.38 91 GLY A O 1
ATOM 651 N N . ILE A 1 92 ? -12.229 0.038 -15.862 1.00 90.19 92 ILE A N 1
ATOM 652 C CA . ILE A 1 92 ? -11.486 -0.479 -17.016 1.00 90.19 92 ILE A CA 1
ATOM 653 C C . ILE A 1 92 ? -12.444 -1.199 -17.976 1.00 90.19 92 ILE A C 1
ATOM 655 O O . ILE A 1 92 ? -12.468 -0.899 -19.164 1.00 90.19 92 ILE A O 1
ATOM 659 N N . ALA A 1 93 ? -13.270 -2.114 -17.462 1.00 91.69 93 ALA A N 1
ATOM 660 C CA . ALA A 1 93 ? -14.113 -2.982 -18.283 1.00 91.69 93 ALA A CA 1
ATOM 661 C C . ALA A 1 93 ? -15.289 -2.264 -18.966 1.00 91.69 93 ALA A C 1
ATOM 663 O O . ALA A 1 93 ? -15.652 -2.633 -20.079 1.00 91.69 93 ALA A O 1
ATOM 664 N N . LEU A 1 94 ? -15.912 -1.284 -18.301 1.00 94.25 94 LEU A N 1
ATOM 665 C CA . LEU A 1 94 ? -17.120 -0.614 -18.801 1.00 94.25 94 LEU A CA 1
ATOM 666 C C . LEU A 1 94 ? -16.856 0.765 -19.405 1.00 94.25 94 LEU A C 1
ATOM 668 O O . LEU A 1 94 ? -17.604 1.184 -20.283 1.00 94.25 94 LEU A O 1
ATOM 672 N N . PHE A 1 95 ? -15.836 1.478 -18.923 1.00 92.50 95 PHE A N 1
ATOM 673 C CA . PHE A 1 95 ? -15.580 2.872 -19.297 1.00 92.50 95 PHE A CA 1
ATOM 674 C C . PHE A 1 95 ? -14.253 3.067 -20.040 1.00 92.50 95 PHE A C 1
ATOM 676 O O . PHE A 1 95 ? -13.958 4.194 -20.427 1.00 92.50 95 PHE A O 1
ATOM 683 N N . GLY A 1 96 ? -13.463 2.006 -20.250 1.00 90.00 96 GLY A N 1
ATOM 684 C CA . GLY A 1 96 ? -12.164 2.106 -20.925 1.00 90.00 96 GLY A CA 1
ATOM 685 C C . GLY A 1 96 ? -11.162 2.955 -20.140 1.00 90.00 96 GLY A C 1
ATOM 686 O O . GLY A 1 96 ? -10.454 3.776 -20.712 1.00 90.00 96 GLY A O 1
ATOM 687 N N . ALA A 1 97 ? -11.166 2.832 -18.810 1.00 88.81 97 ALA A N 1
ATOM 688 C CA . ALA A 1 97 ? -10.252 3.572 -17.947 1.00 88.81 97 ALA A CA 1
ATOM 689 C C . ALA A 1 97 ? -8.795 3.128 -18.170 1.00 88.81 97 ALA A C 1
ATOM 691 O O . ALA A 1 97 ? -8.351 2.140 -17.584 1.00 88.81 97 ALA A O 1
ATOM 692 N N . ASP A 1 98 ? -8.046 3.884 -18.971 1.00 86.19 98 ASP A N 1
ATOM 693 C CA . ASP A 1 98 ? -6.678 3.527 -19.370 1.00 86.19 98 ASP A CA 1
ATOM 694 C C . ASP A 1 98 ? -5.595 4.340 -18.645 1.00 86.19 98 ASP A C 1
ATOM 696 O O . ASP A 1 98 ? -4.419 3.965 -18.661 1.00 86.19 98 ASP A O 1
ATOM 700 N N . SER A 1 99 ? -5.960 5.445 -17.983 1.00 85.62 99 SER A N 1
ATOM 701 C CA . SER A 1 99 ? -4.991 6.283 -17.277 1.00 85.62 99 SER A CA 1
ATOM 702 C C . SER A 1 99 ? -4.918 5.976 -15.771 1.00 85.62 99 SER A C 1
ATOM 704 O O . SER A 1 99 ? -5.931 5.653 -15.141 1.00 85.62 99 SER A O 1
ATOM 706 N N . PRO A 1 100 ? -3.748 6.161 -15.123 1.00 81.25 100 PRO A N 1
ATOM 707 C CA . PRO A 1 100 ? -3.625 6.028 -13.668 1.00 81.25 100 PRO A CA 1
ATOM 708 C C . PRO A 1 100 ? -4.556 6.964 -12.883 1.00 81.25 100 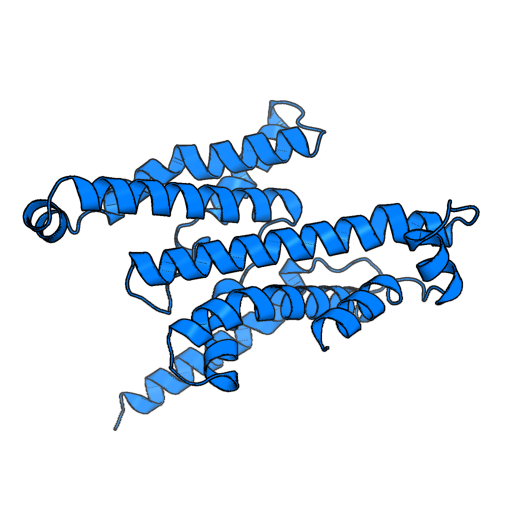PRO A C 1
ATOM 710 O O . PRO A 1 100 ? -4.986 6.630 -11.779 1.00 81.25 100 PRO A O 1
ATOM 713 N N . ALA A 1 101 ? -4.869 8.136 -13.443 1.00 85.06 101 ALA A N 1
ATOM 714 C CA . ALA A 1 101 ? -5.800 9.082 -12.839 1.00 85.06 101 ALA A CA 1
ATOM 715 C C . ALA A 1 101 ? -7.226 8.513 -12.802 1.00 85.06 101 ALA A C 1
ATOM 717 O O . ALA A 1 101 ? -7.900 8.628 -11.774 1.00 85.06 101 ALA A O 1
ATOM 718 N N . ASP A 1 102 ? -7.647 7.826 -13.868 1.00 86.38 102 ASP A N 1
ATOM 719 C CA . ASP A 1 102 ? -8.951 7.162 -13.924 1.00 86.38 102 ASP A CA 1
ATOM 720 C C . ASP A 1 102 ? -9.020 6.037 -12.893 1.00 86.38 102 ASP A C 1
ATOM 722 O O . ASP A 1 102 ? -9.985 5.946 -12.132 1.00 86.38 102 ASP A O 1
ATOM 726 N N . TRP A 1 103 ? -7.964 5.223 -12.788 1.00 85.38 103 TRP A N 1
ATOM 727 C CA . TRP A 1 103 ? -7.892 4.163 -11.780 1.00 85.38 103 TRP A CA 1
ATOM 728 C C . TRP A 1 103 ? -7.999 4.726 -10.360 1.00 85.38 103 TRP A C 1
ATOM 730 O O . TRP A 1 103 ? -8.724 4.170 -9.536 1.00 85.38 103 TRP A O 1
ATOM 740 N N . LEU A 1 104 ? -7.344 5.854 -10.062 1.00 84.81 104 LEU A N 1
ATOM 741 C CA . LEU A 1 104 ? -7.515 6.534 -8.774 1.00 84.81 104 LEU A CA 1
ATOM 742 C C . LEU A 1 104 ? -8.964 6.994 -8.554 1.00 84.81 104 LEU A C 1
ATOM 744 O O . LEU A 1 104 ? -9.501 6.790 -7.464 1.00 84.81 104 LEU A O 1
ATOM 748 N N . GLY A 1 105 ? -9.603 7.582 -9.569 1.00 85.44 105 GLY A N 1
ATOM 749 C CA . GLY A 1 105 ? -10.993 8.042 -9.495 1.00 85.44 105 GLY A CA 1
ATOM 750 C C . GLY A 1 105 ? -11.985 6.904 -9.236 1.00 85.44 105 GLY A C 1
ATOM 751 O O . GLY A 1 105 ? -12.836 6.994 -8.343 1.00 85.44 105 GLY A O 1
ATOM 752 N N . PHE A 1 106 ? -11.839 5.788 -9.951 1.00 87.88 106 PHE A N 1
ATOM 753 C CA . PHE A 1 106 ? -12.660 4.594 -9.752 1.00 87.88 106 PHE A CA 1
ATOM 754 C C . PHE A 1 106 ? -12.388 3.919 -8.403 1.00 87.88 106 PHE A C 1
ATOM 756 O O . PHE A 1 106 ? -13.327 3.583 -7.685 1.00 87.88 106 PHE A O 1
ATOM 763 N N . ALA A 1 107 ? -11.128 3.788 -7.986 1.00 84.94 107 ALA A N 1
ATOM 764 C CA . ALA A 1 107 ? -10.795 3.251 -6.667 1.00 84.94 107 ALA A CA 1
ATOM 765 C C . ALA A 1 107 ? -11.385 4.097 -5.534 1.00 84.94 107 ALA A C 1
ATOM 767 O O . ALA A 1 107 ? -11.934 3.554 -4.573 1.00 84.94 107 ALA A O 1
ATOM 768 N N . PHE A 1 108 ? -11.286 5.424 -5.651 1.00 81.75 108 PHE A N 1
ATOM 769 C CA . PHE A 1 108 ? -11.827 6.355 -4.672 1.00 81.75 108 PHE A CA 1
ATOM 770 C C . PHE A 1 108 ? -13.352 6.274 -4.602 1.00 81.75 108 PHE A C 1
ATOM 772 O O . PHE A 1 108 ? -13.909 6.122 -3.513 1.00 81.75 108 PHE A O 1
ATOM 779 N N . SER A 1 109 ? -14.028 6.316 -5.751 1.00 83.81 109 SER A N 1
ATOM 780 C CA . SER A 1 109 ? -15.484 6.178 -5.797 1.00 83.81 109 SER A CA 1
ATOM 781 C C . SER A 1 109 ? -15.935 4.821 -5.250 1.00 83.81 109 SER A C 1
ATOM 783 O O . SER A 1 109 ? -16.842 4.789 -4.425 1.00 83.81 109 SER A O 1
ATOM 785 N N . GLY A 1 110 ? -15.258 3.717 -5.577 1.00 83.00 110 GLY A N 1
ATOM 786 C CA . GLY A 1 110 ? -15.534 2.392 -5.008 1.00 83.00 110 GLY A CA 1
ATOM 787 C C . GLY A 1 110 ? -15.320 2.308 -3.495 1.00 83.00 110 GLY A C 1
ATOM 788 O O . GLY A 1 110 ? -16.130 1.713 -2.778 1.00 83.00 110 GLY A O 1
ATOM 789 N N . ALA A 1 111 ? -14.256 2.936 -2.988 1.00 81.19 111 ALA A N 1
ATOM 790 C CA . ALA A 1 111 ? -13.988 3.027 -1.556 1.00 81.19 111 ALA A CA 1
ATOM 791 C C . ALA A 1 111 ? -15.064 3.849 -0.820 1.00 81.19 111 ALA A C 1
ATOM 793 O O . ALA A 1 111 ? -15.441 3.488 0.297 1.00 81.19 111 ALA A O 1
ATOM 794 N N . LEU A 1 112 ? -15.575 4.918 -1.447 1.00 75.00 112 LEU A N 1
ATOM 795 C CA . LEU A 1 112 ? -16.516 5.871 -0.853 1.00 75.00 112 LEU A CA 1
ATOM 796 C C . LEU A 1 112 ? -17.991 5.459 -0.981 1.00 75.00 112 LEU A C 1
ATOM 798 O O . LEU A 1 112 ? -18.730 5.519 0.002 1.00 75.00 112 LEU A O 1
ATOM 802 N N . LEU A 1 113 ? -18.434 5.026 -2.165 1.00 73.12 113 LEU A N 1
ATOM 803 C CA . LEU A 1 113 ? -19.836 4.696 -2.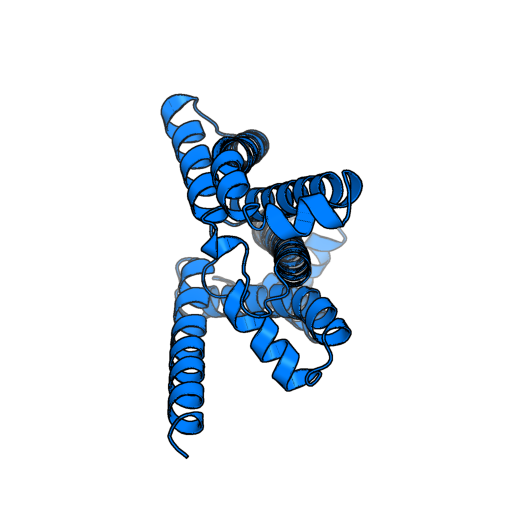473 1.00 73.12 113 LEU A CA 1
ATOM 804 C C . LEU A 1 113 ? -20.387 3.591 -1.566 1.00 73.12 113 LEU A C 1
ATOM 806 O O . LEU A 1 113 ? -21.577 3.554 -1.262 1.00 73.12 113 LEU A O 1
ATOM 810 N N . LEU A 1 114 ? -19.500 2.732 -1.070 1.00 59.25 114 LEU A N 1
ATOM 811 C CA . LEU A 1 114 ? -19.829 1.625 -0.183 1.00 59.25 114 LEU A CA 1
ATOM 812 C C . LEU A 1 114 ? -19.369 1.865 1.264 1.00 59.25 114 LEU A C 1
ATOM 814 O O . LEU A 1 114 ? -19.636 1.040 2.129 1.00 59.25 114 LEU A O 1
ATOM 818 N N . ALA A 1 115 ? -18.764 3.018 1.577 1.00 58.28 115 ALA A N 1
ATOM 819 C CA . ALA A 1 115 ? -18.534 3.447 2.958 1.00 58.28 115 ALA A CA 1
ATOM 820 C C . ALA A 1 115 ? -19.856 3.706 3.708 1.00 58.28 115 ALA A C 1
ATOM 822 O O . ALA A 1 115 ? -19.882 3.707 4.933 1.00 58.28 115 ALA A O 1
ATOM 823 N N . ARG A 1 116 ? -20.985 3.840 2.996 1.00 55.69 116 ARG A N 1
ATOM 824 C CA . ARG A 1 116 ? -22.329 3.879 3.595 1.00 55.69 116 ARG A CA 1
ATOM 825 C C . ARG A 1 116 ? -22.674 2.630 4.413 1.00 55.69 116 ARG A C 1
ATOM 827 O O . ARG A 1 116 ? -23.391 2.765 5.396 1.00 55.69 116 ARG A O 1
ATOM 834 N N . SER A 1 117 ? -22.134 1.448 4.101 1.00 54.03 117 SER A N 1
ATOM 835 C CA . SER A 1 117 ? -22.305 0.275 4.975 1.00 54.03 117 SER A CA 1
ATOM 836 C C . SER A 1 117 ? -21.492 0.385 6.275 1.00 54.03 117 SER A C 1
ATOM 838 O O . SER A 1 117 ? -21.811 -0.283 7.254 1.00 54.03 117 SER A O 1
ATOM 840 N N . LEU A 1 118 ? -20.482 1.268 6.329 1.00 50.09 118 LEU A N 1
ATOM 841 C CA . LEU A 1 118 ? -19.735 1.595 7.551 1.00 50.09 118 LEU A CA 1
ATOM 842 C C . LEU A 1 118 ? -20.538 2.487 8.508 1.00 50.09 118 LEU A C 1
ATOM 844 O O . LEU A 1 118 ? -20.267 2.450 9.704 1.00 50.09 118 LEU A O 1
ATOM 848 N N . ASN A 1 119 ? -21.573 3.201 8.039 1.00 52.25 119 ASN A N 1
ATOM 849 C CA . ASN A 1 119 ? -22.537 3.847 8.945 1.00 52.25 119 ASN A CA 1
ATOM 850 C C . ASN A 1 119 ? -23.299 2.819 9.801 1.00 52.25 119 ASN A C 1
ATOM 852 O O . ASN A 1 119 ? -23.753 3.157 10.886 1.00 52.25 119 ASN A O 1
ATOM 856 N N . GLY A 1 120 ? -23.394 1.554 9.372 1.00 51.69 120 GLY A N 1
ATOM 857 C CA . GLY A 1 120 ? -23.919 0.477 10.219 1.00 51.69 120 GLY A CA 1
ATOM 858 C C . GLY A 1 120 ? -22.994 0.133 11.395 1.00 51.69 120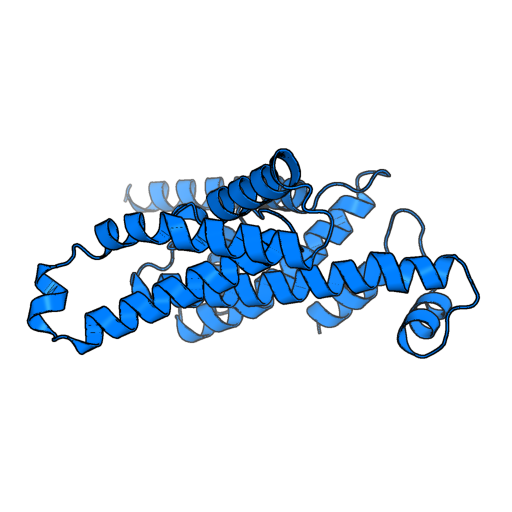 GLY A C 1
ATOM 859 O O . GLY A 1 120 ? -23.467 -0.243 12.461 1.00 51.69 120 GLY A O 1
ATOM 860 N N . LEU A 1 121 ? -21.677 0.329 11.245 1.00 45.44 121 LEU A N 1
ATOM 861 C CA . LEU A 1 121 ? -20.681 0.132 12.310 1.00 45.44 121 LEU A CA 1
ATOM 862 C C . LEU A 1 121 ? -20.570 1.336 13.256 1.00 45.44 121 LEU A C 1
ATOM 864 O O . LEU A 1 121 ? -20.030 1.192 14.351 1.00 45.44 121 LEU A O 1
ATOM 868 N N . SER A 1 122 ? -21.109 2.505 12.885 1.00 47.78 122 SER A N 1
ATOM 869 C CA . SER A 1 122 ? -21.291 3.614 13.829 1.00 47.78 122 SER A CA 1
ATOM 870 C C . SER A 1 122 ? -22.464 3.383 14.788 1.00 47.78 122 SER A C 1
ATOM 872 O O . SER A 1 122 ? -22.747 4.248 15.616 1.00 47.78 122 SER A O 1
ATOM 874 N N . MET A 1 123 ? -23.136 2.225 14.738 1.00 47.75 123 MET A N 1
ATOM 875 C CA . MET A 1 123 ? -24.130 1.834 15.737 1.00 47.75 123 MET A CA 1
ATOM 876 C C . MET A 1 123 ? -23.470 1.264 17.004 1.00 47.75 123 MET A C 1
ATOM 878 O O . MET A 1 123 ? -23.769 0.172 17.463 1.00 47.75 123 MET A O 1
ATOM 882 N N . GLY A 1 124 ? -22.607 2.079 17.608 1.00 47.31 124 GLY A N 1
ATOM 883 C CA . GLY A 1 124 ? -22.650 2.332 19.047 1.00 47.31 124 GLY A CA 1
ATOM 884 C C . GLY A 1 124 ? -23.454 3.614 19.283 1.00 47.31 124 GLY A C 1
ATOM 885 O O . GLY A 1 124 ? -22.962 4.547 19.916 1.00 47.31 124 GLY A O 1
ATOM 886 N N . GLY A 1 125 ? -24.650 3.698 18.682 1.00 52.09 125 GLY A N 1
ATOM 887 C CA . GLY A 1 125 ? -25.484 4.905 18.656 1.00 52.09 125 GLY A CA 1
ATOM 888 C C . GLY A 1 125 ? -25.792 5.448 20.051 1.00 52.09 125 GLY A C 1
ATOM 889 O O . GLY A 1 125 ? -25.966 6.649 20.203 1.00 52.09 125 GLY A O 1
ATOM 890 N N . GLU A 1 126 ? -25.744 4.590 21.069 1.00 51.16 126 GLU A N 1
ATOM 891 C CA . GLU A 1 126 ? -25.957 4.936 22.475 1.00 51.16 126 GLU A CA 1
ATOM 892 C C . GLU A 1 126 ? -24.763 5.662 23.126 1.00 51.16 126 GLU A C 1
ATOM 894 O O . GLU A 1 126 ? -24.963 6.489 24.011 1.00 51.16 126 GLU A O 1
ATOM 899 N N . MET A 1 127 ? -23.518 5.444 22.671 1.00 44.81 127 MET A N 1
ATOM 900 C CA . MET A 1 127 ? -22.356 6.202 23.172 1.00 44.81 127 MET A CA 1
ATOM 901 C C . MET A 1 127 ? -22.169 7.538 22.438 1.00 44.81 127 MET A C 1
ATOM 903 O O . MET A 1 127 ? -21.720 8.513 23.035 1.00 44.81 127 MET A O 1
ATOM 907 N N . ALA A 1 128 ? -22.513 7.623 21.148 1.00 44.25 128 ALA A N 1
ATOM 908 C CA . ALA A 1 128 ? -22.356 8.856 20.370 1.00 44.25 128 ALA A CA 1
ATOM 909 C C . ALA A 1 128 ? -23.420 9.920 20.705 1.00 44.25 128 ALA A C 1
ATOM 911 O O . ALA A 1 128 ? -23.116 11.115 20.676 1.00 44.25 128 ALA A O 1
ATOM 912 N N . THR A 1 129 ? -24.640 9.511 21.069 1.00 51.78 129 THR A N 1
ATOM 913 C CA . THR A 1 129 ? -25.699 10.429 21.527 1.00 51.78 129 THR A CA 1
ATOM 914 C C . THR A 1 129 ? -25.378 11.062 22.881 1.00 51.78 129 THR A C 1
ATOM 916 O O . THR A 1 129 ? -25.710 12.227 23.084 1.00 51.78 129 THR A O 1
ATOM 919 N N . ALA A 1 130 ? -24.648 10.367 23.761 1.00 53.88 130 ALA A N 1
ATOM 920 C CA . ALA A 1 130 ? -24.221 10.896 25.060 1.00 53.88 130 ALA A CA 1
ATOM 921 C C . ALA A 1 130 ? -23.050 11.903 24.981 1.00 53.88 130 ALA A C 1
ATOM 923 O O . ALA A 1 130 ? -22.946 12.784 25.831 1.00 53.88 130 ALA A O 1
ATOM 924 N N . LEU A 1 131 ? -22.175 11.807 23.967 1.00 52.53 131 LEU A N 1
ATOM 925 C CA . LEU A 1 131 ? -20.993 12.679 23.808 1.00 52.53 131 LEU A CA 1
ATOM 926 C C . LEU A 1 131 ? -21.168 13.843 22.800 1.00 52.53 131 LEU A C 1
ATOM 928 O O . LEU A 1 131 ? -20.263 14.668 22.641 1.00 52.53 131 LEU A O 1
ATOM 932 N N . GLY A 1 132 ? -22.326 13.955 22.141 1.00 58.28 132 GLY A N 1
ATOM 933 C CA . GLY A 1 132 ? -22.703 15.101 21.305 1.00 58.28 132 GLY A CA 1
ATOM 934 C C . GLY A 1 132 ? -22.284 15.030 19.826 1.00 58.28 132 GLY A C 1
ATOM 935 O O . GLY A 1 132 ? -21.444 14.238 19.397 1.00 58.28 132 GLY A O 1
ATOM 936 N N . THR A 1 133 ? -22.862 15.929 19.018 1.00 59.50 133 THR A N 1
ATOM 937 C CA . THR A 1 133 ? -22.769 15.981 17.538 1.00 59.50 133 THR A CA 1
ATOM 938 C C . THR A 1 133 ? -21.346 16.064 16.966 1.00 59.50 133 THR A C 1
ATOM 940 O O . THR A 1 133 ? -21.131 15.783 15.784 1.00 59.50 133 THR A O 1
ATOM 943 N N . ARG A 1 134 ? -20.349 16.422 17.784 1.00 66.88 134 ARG A N 1
ATOM 944 C CA . ARG A 1 134 ? -18.941 16.525 17.369 1.00 66.88 134 ARG A CA 1
ATOM 945 C C . ARG A 1 134 ? -18.284 15.155 17.175 1.00 66.88 134 ARG A C 1
ATOM 947 O O . ARG A 1 134 ? -17.449 15.038 16.284 1.00 66.88 134 ARG A O 1
ATOM 954 N N . VAL A 1 135 ? -18.688 14.128 17.932 1.00 71.56 135 VAL A N 1
ATOM 955 C CA . VAL A 1 135 ? -18.111 12.770 17.838 1.00 71.56 135 VAL A CA 1
ATOM 956 C C . VAL A 1 135 ? -18.509 12.077 16.536 1.00 71.56 135 VAL A C 1
ATOM 958 O O . VAL A 1 135 ? -17.671 11.479 15.867 1.00 71.56 135 VAL A O 1
ATOM 961 N N . ALA A 1 136 ? -19.770 12.218 16.122 1.00 71.38 136 ALA A N 1
ATOM 962 C CA . ALA A 1 136 ? -20.231 11.676 14.845 1.00 71.38 136 ALA A CA 1
ATOM 963 C C . ALA A 1 136 ? -19.480 12.307 13.657 1.00 71.38 136 ALA A C 1
ATOM 965 O O . ALA A 1 136 ? -19.074 11.609 12.728 1.00 71.38 136 ALA A O 1
ATOM 966 N N . ARG A 1 137 ? -19.225 13.624 13.709 1.00 73.44 137 ARG A N 1
ATOM 967 C CA . ARG A 1 137 ? -18.441 14.325 12.678 1.00 73.44 137 ARG A CA 1
ATOM 968 C C . ARG A 1 137 ? -16.993 13.840 12.622 1.00 73.44 137 ARG A C 1
ATOM 970 O O . ARG A 1 137 ? -16.499 13.581 11.529 1.00 73.44 137 ARG A O 1
ATOM 977 N N . THR A 1 138 ? -16.312 13.698 13.760 1.00 74.69 138 THR A N 1
ATOM 978 C CA . THR A 1 138 ? -14.917 13.223 13.778 1.00 74.69 138 THR A CA 1
ATOM 979 C C . THR A 1 138 ? -14.791 11.776 13.309 1.00 74.69 138 THR A C 1
ATOM 981 O O . THR A 1 138 ? -13.869 11.472 12.556 1.00 74.69 138 THR A O 1
ATOM 984 N N . GLN A 1 139 ? -15.733 10.899 13.670 1.00 76.88 139 GLN A N 1
ATOM 985 C CA . GLN A 1 139 ? -15.777 9.525 13.161 1.00 76.88 139 GLN A CA 1
ATOM 986 C C . GLN A 1 139 ? -16.001 9.475 11.648 1.00 76.88 139 GLN A C 1
ATOM 988 O O . GLN A 1 139 ? -15.287 8.751 10.958 1.00 76.88 139 GLN A O 1
ATOM 993 N N . LEU A 1 140 ? -16.938 10.271 11.121 1.00 78.38 140 LEU A N 1
ATOM 994 C CA . LEU A 1 140 ? -17.201 10.334 9.684 1.00 78.38 140 LEU A CA 1
ATOM 995 C C . LEU A 1 140 ? -15.970 10.824 8.910 1.00 78.38 140 LEU A C 1
ATOM 997 O O . LEU A 1 140 ? -15.560 10.182 7.947 1.00 78.38 140 LEU A O 1
ATOM 1001 N N . ILE A 1 141 ? -15.341 11.916 9.357 1.00 81.12 141 ILE A N 1
ATOM 1002 C CA . ILE A 1 141 ? -14.112 12.445 8.742 1.00 81.12 141 ILE A CA 1
ATOM 1003 C C . ILE A 1 141 ? -12.988 11.403 8.801 1.00 81.12 141 ILE A C 1
ATOM 1005 O O . ILE A 1 141 ? -12.284 11.195 7.813 1.00 81.12 141 ILE A O 1
ATOM 1009 N N . GLY A 1 142 ? -12.843 10.708 9.932 1.00 83.62 142 GLY A N 1
ATOM 1010 C CA . GLY A 1 142 ? -11.855 9.646 10.097 1.00 83.62 142 GLY A CA 1
ATOM 1011 C C . GLY A 1 142 ? -12.082 8.466 9.148 1.00 83.62 142 GLY A C 1
ATOM 1012 O O . GLY A 1 142 ? -11.145 8.022 8.488 1.00 83.62 142 GLY A O 1
ATOM 1013 N N . LEU A 1 143 ? -13.325 7.993 9.016 1.00 82.25 143 LEU A N 1
ATOM 1014 C CA . LEU A 1 143 ? -13.692 6.928 8.076 1.00 82.25 143 LEU A CA 1
ATOM 1015 C C . LEU A 1 143 ? -13.448 7.338 6.620 1.00 82.25 143 LEU A C 1
ATOM 1017 O O . LEU A 1 143 ? -12.916 6.541 5.847 1.00 82.25 143 LEU A O 1
ATOM 1021 N N . LEU A 1 144 ? -13.776 8.581 6.257 1.00 82.88 144 LEU A N 1
ATOM 1022 C CA . LEU A 1 144 ? -13.490 9.131 4.930 1.00 82.88 144 LEU A CA 1
ATOM 1023 C C . LEU A 1 144 ? -11.985 9.166 4.648 1.00 82.88 144 LEU A C 1
ATOM 1025 O O . LEU A 1 144 ? -11.559 8.724 3.583 1.00 82.88 144 LEU A O 1
ATOM 1029 N N . ALA A 1 145 ? -11.173 9.619 5.607 1.00 85.88 145 ALA A N 1
ATOM 1030 C CA . ALA A 1 145 ? -9.718 9.626 5.479 1.00 85.88 145 ALA A CA 1
ATOM 1031 C C . ALA A 1 145 ? -9.147 8.206 5.316 1.00 85.88 145 ALA A C 1
ATOM 1033 O O . ALA A 1 145 ? -8.296 7.978 4.458 1.00 85.88 145 ALA A O 1
ATOM 1034 N N . ILE A 1 146 ? -9.646 7.231 6.084 1.00 87.19 146 ILE A N 1
ATOM 1035 C CA . ILE A 1 146 ? -9.246 5.819 5.967 1.00 87.19 146 ILE A CA 1
ATOM 1036 C C . ILE A 1 146 ? -9.595 5.261 4.583 1.00 87.19 146 ILE A C 1
ATOM 1038 O O . ILE A 1 146 ? -8.759 4.589 3.970 1.00 87.19 146 ILE A O 1
ATOM 1042 N N . ALA A 1 147 ? -10.807 5.539 4.091 1.00 85.50 147 ALA A N 1
ATOM 1043 C CA . ALA A 1 147 ? -11.267 5.101 2.777 1.00 85.50 147 ALA A CA 1
ATOM 1044 C C . ALA A 1 147 ? -10.423 5.709 1.650 1.00 85.50 147 ALA A C 1
ATOM 1046 O O . ALA A 1 147 ? -9.976 4.981 0.767 1.00 85.50 147 ALA A O 1
ATOM 1047 N N . LEU A 1 148 ? -10.139 7.011 1.730 1.00 86.00 148 LEU A N 1
ATOM 1048 C CA . LEU A 1 148 ? -9.275 7.738 0.799 1.00 86.00 148 LEU A CA 1
ATOM 1049 C C . LEU A 1 148 ? -7.865 7.153 0.743 1.00 86.00 148 LEU A C 1
ATOM 1051 O O . LEU A 1 148 ? -7.389 6.779 -0.326 1.00 86.00 148 LEU A O 1
ATOM 1055 N N . LEU A 1 149 ? -7.208 7.041 1.899 1.00 89.19 149 LEU A N 1
ATOM 1056 C CA . LEU A 1 149 ? -5.831 6.562 1.992 1.00 89.19 149 LEU A CA 1
ATOM 1057 C C . LEU A 1 149 ? -5.699 5.109 1.519 1.00 89.19 149 LEU A C 1
ATOM 1059 O O . LEU A 1 149 ? -4.770 4.779 0.784 1.00 89.19 149 LEU A O 1
ATOM 1063 N N . SER A 1 150 ? -6.637 4.242 1.913 1.00 88.19 150 SER A N 1
ATOM 1064 C CA . SER A 1 150 ? -6.601 2.819 1.544 1.00 88.19 150 SER A CA 1
ATOM 1065 C C . SER A 1 150 ? -7.004 2.592 0.085 1.00 88.19 150 SER A C 1
ATOM 1067 O O . SER A 1 150 ? -6.396 1.769 -0.600 1.00 88.19 150 SER A O 1
ATOM 1069 N N . GLY A 1 151 ? -7.992 3.344 -0.409 1.00 84.75 151 GLY A N 1
ATOM 1070 C CA . GLY A 1 151 ? -8.428 3.318 -1.803 1.00 84.75 151 GLY A CA 1
ATOM 1071 C C . GLY A 1 151 ? -7.331 3.796 -2.751 1.00 84.75 151 GLY A C 1
ATOM 1072 O O . GLY A 1 151 ? -6.999 3.080 -3.690 1.00 84.75 151 GLY A O 1
ATOM 1073 N N . ALA A 1 152 ? -6.696 4.936 -2.461 1.00 86.19 152 ALA A N 1
ATOM 1074 C CA . ALA A 1 152 ? -5.586 5.461 -3.260 1.00 86.19 152 ALA A CA 1
ATOM 1075 C C . ALA A 1 152 ? -4.377 4.513 -3.270 1.00 86.19 152 ALA A C 1
ATOM 1077 O O . ALA A 1 152 ? -3.798 4.256 -4.323 1.00 86.19 152 ALA A O 1
ATOM 1078 N N . ALA A 1 153 ? -4.028 3.930 -2.119 1.00 88.88 153 ALA A N 1
ATOM 1079 C CA . ALA A 1 153 ? -2.970 2.926 -2.043 1.00 88.88 153 ALA A CA 1
ATOM 1080 C C . ALA A 1 153 ? -3.293 1.675 -2.880 1.00 88.88 153 ALA A C 1
ATOM 1082 O O . ALA A 1 153 ? -2.425 1.157 -3.582 1.00 88.88 153 ALA A O 1
ATOM 1083 N N . THR A 1 154 ? -4.551 1.223 -2.838 1.00 87.50 154 THR A N 1
ATOM 1084 C CA . THR A 1 154 ? -5.033 0.092 -3.641 1.00 87.50 154 THR A CA 1
ATOM 1085 C C . THR A 1 154 ? -5.036 0.419 -5.135 1.00 87.50 154 THR A C 1
ATOM 1087 O O . THR A 1 154 ? -4.710 -0.447 -5.937 1.00 87.50 154 THR A O 1
ATOM 1090 N N . ALA A 1 155 ? -5.355 1.655 -5.521 1.00 84.81 155 ALA A N 1
ATOM 1091 C CA . ALA A 1 155 ? -5.279 2.102 -6.910 1.00 84.81 155 ALA A CA 1
ATOM 1092 C C . ALA A 1 155 ? -3.836 2.088 -7.432 1.00 84.81 155 ALA A C 1
ATOM 1094 O O . ALA A 1 155 ? -3.579 1.635 -8.541 1.00 84.81 155 ALA A O 1
ATOM 1095 N N . ALA A 1 156 ? -2.895 2.568 -6.613 1.00 84.88 156 ALA A N 1
ATOM 1096 C CA . ALA A 1 156 ? -1.506 2.748 -7.016 1.00 84.88 156 ALA A CA 1
ATOM 1097 C C . ALA A 1 156 ? -0.716 1.433 -7.104 1.00 84.88 156 ALA A C 1
ATOM 1099 O O . ALA A 1 156 ? 0.155 1.295 -7.959 1.00 84.88 156 ALA A O 1
ATOM 1100 N N . VAL A 1 157 ? -0.969 0.483 -6.195 1.00 85.00 157 VAL A N 1
ATOM 1101 C CA . VAL A 1 157 ? -0.118 -0.718 -6.030 1.00 85.00 157 VAL A CA 1
ATOM 1102 C C . VAL A 1 157 ? -0.935 -2.016 -6.028 1.00 85.00 157 VAL A C 1
ATOM 1104 O O . VAL A 1 157 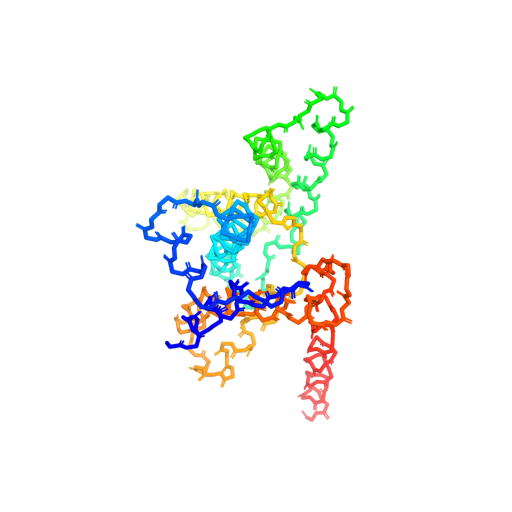? -0.387 -3.116 -5.944 1.00 85.00 157 VAL A O 1
ATOM 1107 N N . GLY A 1 158 ? -2.256 -1.916 -6.163 1.00 84.12 158 GLY A N 1
ATOM 1108 C CA . GLY A 1 158 ? -3.168 -3.045 -6.041 1.00 84.12 158 GLY A CA 1
ATOM 1109 C C . GLY A 1 158 ? -3.465 -3.423 -4.583 1.00 84.12 158 GLY A C 1
ATOM 1110 O O . GLY A 1 158 ? -2.935 -2.833 -3.637 1.00 84.12 158 GLY A O 1
ATOM 1111 N N . PRO A 1 159 ? -4.337 -4.423 -4.370 1.00 81.31 159 PRO A N 1
ATOM 1112 C CA . PRO A 1 159 ? -4.693 -4.879 -3.035 1.00 81.31 159 PRO A CA 1
ATOM 1113 C C . PRO A 1 159 ? -3.524 -5.636 -2.388 1.00 81.31 159 PRO A C 1
ATOM 1115 O O . PRO A 1 159 ? -3.062 -6.661 -2.896 1.00 81.31 159 PRO A O 1
ATOM 1118 N N . ILE A 1 160 ? -3.073 -5.150 -1.230 1.00 83.69 160 ILE A N 1
ATOM 1119 C CA . ILE A 1 160 ? -2.003 -5.768 -0.438 1.00 83.69 160 ILE A CA 1
ATOM 1120 C C . ILE A 1 160 ? -2.626 -6.443 0.787 1.00 83.69 160 ILE A C 1
ATOM 1122 O O . ILE A 1 160 ? -3.163 -5.776 1.674 1.00 83.69 160 ILE A O 1
ATOM 1126 N N . ALA A 1 161 ? -2.559 -7.773 0.838 1.00 78.44 161 ALA A N 1
ATOM 1127 C CA . ALA A 1 161 ? -3.102 -8.563 1.939 1.00 78.44 161 ALA A CA 1
ATOM 1128 C C . ALA A 1 161 ? -2.082 -8.727 3.078 1.00 78.44 161 ALA A C 1
ATOM 1130 O O . ALA A 1 161 ? -0.873 -8.663 2.866 1.00 78.44 161 ALA A O 1
ATOM 1131 N N . PHE A 1 162 ? -2.580 -8.967 4.295 1.00 77.06 162 PHE A N 1
ATOM 1132 C CA . PHE A 1 162 ? -1.820 -9.348 5.499 1.00 77.06 162 PHE A CA 1
ATOM 1133 C C . PHE A 1 162 ? -0.796 -8.351 6.061 1.00 77.06 162 PHE A C 1
ATOM 1135 O O . PHE A 1 162 ? -0.508 -8.407 7.255 1.00 77.06 162 PHE A O 1
ATOM 1142 N N . VAL A 1 163 ? -0.303 -7.393 5.275 1.00 83.88 163 VAL A N 1
ATOM 1143 C CA . VAL A 1 163 ? 0.626 -6.351 5.737 1.00 83.88 163 VAL A CA 1
ATOM 1144 C C . VAL A 1 163 ? 0.021 -5.556 6.892 1.00 83.88 163 VAL A C 1
ATOM 1146 O O . VAL A 1 163 ? 0.652 -5.402 7.932 1.00 83.88 163 VAL A O 1
ATOM 1149 N N . GLY A 1 164 ? -1.236 -5.129 6.757 1.00 78.75 164 GLY A N 1
ATOM 1150 C CA . GLY A 1 164 ? -1.953 -4.385 7.793 1.00 78.75 164 GLY A CA 1
ATOM 1151 C C . GLY A 1 164 ? -2.056 -5.105 9.140 1.00 78.75 164 GLY A C 1
ATOM 1152 O O . GLY A 1 164 ? -1.961 -4.468 10.186 1.00 78.75 164 GLY A O 1
ATOM 1153 N N . LEU A 1 165 ? -2.137 -6.438 9.114 1.00 77.88 165 LEU A N 1
ATOM 1154 C CA . LEU A 1 165 ? -2.155 -7.275 10.311 1.00 77.88 165 LEU A CA 1
ATOM 1155 C C . LEU A 1 165 ? -0.746 -7.556 10.831 1.00 77.88 165 LEU A C 1
ATOM 1157 O O . LEU A 1 165 ? -0.531 -7.547 12.036 1.00 77.88 165 LEU A O 1
ATOM 1161 N N . MET A 1 166 ? 0.236 -7.764 9.959 1.00 84.06 166 MET A N 1
ATOM 1162 C CA . MET A 1 166 ? 1.603 -8.100 10.353 1.00 84.06 166 MET A CA 1
ATOM 1163 C C . MET A 1 166 ? 2.331 -6.922 11.014 1.00 84.06 166 MET A C 1
ATOM 1165 O O . MET A 1 166 ? 2.962 -7.072 12.063 1.00 84.06 166 MET A O 1
ATOM 1169 N N . THR A 1 167 ? 2.205 -5.725 10.442 1.00 88.19 167 THR A N 1
ATOM 1170 C CA . THR A 1 167 ? 2.941 -4.535 10.879 1.00 88.19 167 THR A CA 1
ATOM 1171 C C . THR A 1 167 ? 2.740 -4.152 12.355 1.00 88.19 167 THR A C 1
ATOM 1173 O O . THR A 1 167 ? 3.750 -3.977 13.033 1.00 88.19 167 THR A O 1
ATOM 1176 N N . PRO A 1 168 ? 1.518 -4.036 12.917 1.00 84.94 168 PRO A N 1
ATOM 1177 C CA . PRO A 1 168 ? 1.348 -3.641 14.321 1.00 84.94 168 PRO A CA 1
ATOM 1178 C C . PRO A 1 168 ? 1.920 -4.667 15.307 1.00 84.94 168 PRO A C 1
ATOM 1180 O O . PRO A 1 168 ? 2.247 -4.330 16.442 1.00 84.94 168 PRO A O 1
ATOM 1183 N N . HIS A 1 169 ? 2.068 -5.926 14.896 1.00 83.69 169 HIS A N 1
ATOM 1184 C CA . HIS A 1 169 ? 2.699 -6.959 15.716 1.00 83.69 169 HIS A CA 1
ATOM 1185 C C . HIS A 1 169 ? 4.225 -6.868 15.663 1.00 83.69 169 HIS A C 1
ATOM 1187 O O . HIS A 1 169 ? 4.865 -6.972 16.706 1.00 83.69 169 HIS A O 1
ATOM 1193 N N . LEU A 1 170 ? 4.800 -6.593 14.487 1.00 86.38 170 LEU A N 1
ATOM 1194 C CA . LEU A 1 170 ? 6.227 -6.279 14.365 1.00 86.38 170 LEU A CA 1
ATOM 1195 C C . LEU A 1 170 ? 6.585 -5.012 15.151 1.00 86.38 170 LEU A C 1
ATOM 1197 O O . LEU A 1 170 ? 7.558 -5.008 15.896 1.00 86.38 170 LEU A O 1
ATOM 1201 N N . ALA A 1 171 ? 5.762 -3.966 15.048 1.00 87.75 171 ALA A N 1
ATOM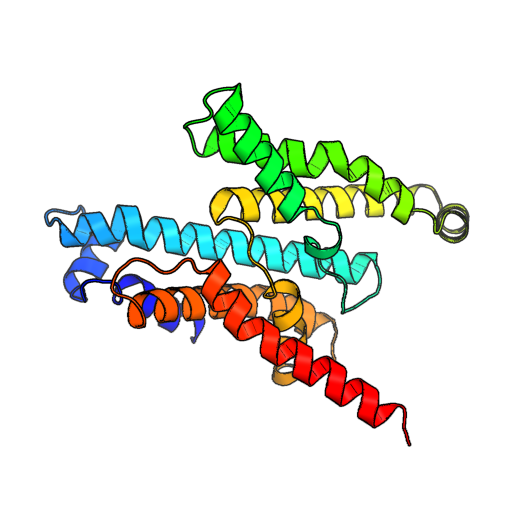 1202 C CA . ALA A 1 171 ? 5.947 -2.727 15.797 1.00 87.75 171 ALA A CA 1
ATOM 1203 C C . ALA A 1 171 ? 5.913 -2.974 17.312 1.00 87.75 171 ALA A C 1
ATOM 1205 O O . ALA A 1 171 ? 6.774 -2.472 18.026 1.00 87.75 171 ALA A O 1
ATOM 1206 N N . ARG A 1 172 ? 4.979 -3.809 17.789 1.00 86.56 172 ARG A N 1
ATOM 1207 C CA . ARG A 1 172 ? 4.916 -4.217 19.200 1.00 86.56 172 ARG A CA 1
ATOM 1208 C C . ARG A 1 172 ? 6.156 -4.956 19.676 1.00 86.56 172 ARG A C 1
ATOM 1210 O O . ARG A 1 172 ? 6.582 -4.778 20.810 1.00 86.56 172 ARG A O 1
ATOM 1217 N N . TRP A 1 173 ? 6.717 -5.809 18.826 1.00 84.75 173 TRP A N 1
ATOM 1218 C CA . TRP A 1 173 ? 7.913 -6.562 19.179 1.00 84.75 173 TRP A CA 1
ATOM 1219 C C . TRP A 1 173 ? 9.158 -5.670 19.247 1.00 84.75 173 TRP A C 1
ATOM 1221 O O . TRP A 1 173 ? 9.982 -5.853 20.136 1.00 84.75 173 TRP A O 1
ATOM 1231 N N . LEU A 1 174 ? 9.267 -4.686 18.349 1.00 86.31 174 LEU A N 1
ATOM 1232 C CA . LEU A 1 174 ? 10.423 -3.791 18.257 1.00 86.31 174 LEU A CA 1
ATOM 1233 C C . LEU A 1 174 ? 10.383 -2.630 19.257 1.00 86.31 174 LEU A C 1
ATOM 1235 O O . LEU A 1 174 ? 11.412 -2.280 19.824 1.00 86.31 174 LEU A O 1
ATOM 1239 N N . PHE A 1 175 ? 9.212 -2.021 19.457 1.00 87.00 175 PHE A N 1
ATOM 1240 C CA . PHE A 1 175 ? 9.058 -0.783 20.231 1.00 87.00 175 PHE A CA 1
ATOM 1241 C C . PHE A 1 175 ? 8.277 -0.970 21.540 1.00 87.00 175 PHE A C 1
ATOM 1243 O O . PHE A 1 175 ? 8.029 -0.006 22.260 1.00 87.00 175 PHE A O 1
ATOM 1250 N N . GLY A 1 176 ? 7.878 -2.202 21.861 1.00 84.31 176 GLY A N 1
ATOM 1251 C CA . GLY A 1 176 ? 7.076 -2.504 23.042 1.00 84.31 176 GLY A CA 1
ATOM 1252 C C . GLY A 1 176 ? 5.588 -2.189 22.861 1.00 84.31 176 GLY A C 1
ATOM 1253 O O . GLY A 1 176 ? 5.071 -2.086 21.750 1.00 84.31 176 GLY A O 1
ATOM 1254 N N . ASN A 1 177 ? 4.865 -2.078 23.977 1.00 84.19 177 ASN A N 1
ATOM 1255 C CA . ASN A 1 177 ? 3.399 -2.038 23.974 1.00 84.19 177 ASN A CA 1
ATOM 1256 C C . ASN A 1 177 ? 2.798 -0.618 23.996 1.00 84.19 177 ASN A C 1
ATOM 1258 O O . ASN A 1 177 ? 1.581 -0.477 24.118 1.00 84.19 177 ASN A O 1
ATOM 1262 N N . ASP A 1 178 ? 3.626 0.426 23.885 1.00 85.50 178 ASP A N 1
ATOM 1263 C CA . ASP A 1 178 ? 3.151 1.810 23.835 1.00 85.50 178 ASP A CA 1
ATOM 1264 C C . ASP A 1 178 ? 2.488 2.101 22.482 1.00 85.50 178 ASP A C 1
ATOM 1266 O O . ASP A 1 178 ? 3.103 2.013 21.415 1.00 85.50 178 ASP A O 1
ATOM 1270 N N . HIS A 1 179 ? 1.210 2.476 22.531 1.00 79.31 179 HIS A N 1
ATOM 1271 C CA . HIS A 1 179 ? 0.396 2.718 21.349 1.00 79.31 179 HIS A CA 1
ATOM 1272 C C . HIS A 1 179 ? 0.974 3.809 20.441 1.00 79.31 179 HIS A C 1
ATOM 1274 O O . HIS A 1 179 ? 0.924 3.666 19.224 1.00 79.31 179 HIS A O 1
ATOM 1280 N N . ARG A 1 180 ? 1.587 4.864 20.995 1.00 85.50 180 ARG A N 1
ATOM 1281 C CA . ARG A 1 180 ? 2.160 5.960 20.189 1.00 85.50 180 ARG A CA 1
ATOM 1282 C C . ARG A 1 180 ? 3.292 5.456 19.298 1.00 85.50 180 ARG A C 1
ATOM 1284 O O . ARG A 1 180 ? 3.339 5.763 18.107 1.00 85.50 180 ARG A O 1
ATOM 1291 N N . TRP A 1 181 ? 4.156 4.623 19.870 1.00 84.25 181 TRP A N 1
ATOM 1292 C CA . TRP A 1 181 ? 5.271 4.006 19.163 1.00 84.25 181 TRP A CA 1
ATOM 1293 C C . TRP A 1 181 ? 4.826 2.907 18.206 1.00 84.25 181 TRP A C 1
ATOM 1295 O O . TRP A 1 181 ? 5.420 2.760 17.142 1.00 84.25 181 TRP A O 1
ATOM 1305 N N . ILE A 1 182 ? 3.746 2.186 18.514 1.00 84.50 182 ILE A N 1
ATOM 1306 C CA . ILE A 1 182 ? 3.152 1.224 17.579 1.00 84.50 182 ILE A CA 1
ATOM 1307 C C . ILE A 1 182 ? 2.600 1.950 16.347 1.00 84.50 182 ILE A C 1
ATOM 1309 O O . ILE A 1 182 ? 2.882 1.526 15.229 1.00 84.50 182 ILE A O 1
ATOM 1313 N N . LEU A 1 183 ? 1.868 3.057 16.523 1.00 83.25 183 LEU A N 1
ATOM 1314 C CA . LEU A 1 183 ? 1.315 3.831 15.406 1.00 83.25 183 LEU A CA 1
ATOM 1315 C C . LEU A 1 183 ? 2.434 4.379 14.508 1.00 83.25 183 LEU A C 1
ATOM 1317 O O . LEU A 1 183 ? 2.435 4.114 13.305 1.00 83.25 183 LEU A O 1
ATOM 1321 N N . LEU A 1 184 ? 3.435 5.049 15.087 1.00 85.38 184 LEU A N 1
ATOM 1322 C CA . LEU A 1 184 ? 4.591 5.554 14.334 1.00 85.38 184 LEU A CA 1
ATOM 1323 C C . LEU A 1 184 ? 5.400 4.419 13.695 1.00 85.38 184 LEU A C 1
ATOM 1325 O O . LEU A 1 184 ? 5.754 4.480 12.516 1.00 85.38 184 LEU A O 1
ATOM 1329 N N . GLY A 1 185 ? 5.625 3.342 14.446 1.00 85.62 185 GLY A N 1
ATOM 1330 C CA . GLY A 1 185 ? 6.298 2.143 13.972 1.00 85.62 185 GLY A CA 1
ATOM 1331 C C . GLY A 1 185 ? 5.581 1.524 12.777 1.00 85.62 185 GLY A C 1
ATOM 1332 O O . GLY A 1 185 ? 6.237 1.103 11.829 1.00 85.62 185 GLY A O 1
ATOM 1333 N N . THR A 1 186 ? 4.244 1.527 12.748 1.00 86.19 186 THR A N 1
ATOM 1334 C CA . THR A 1 186 ? 3.500 0.946 11.624 1.00 86.19 186 THR A CA 1
ATOM 1335 C C . THR A 1 186 ? 3.651 1.719 10.320 1.00 86.19 186 THR A C 1
ATOM 1337 O O . THR A 1 186 ? 3.735 1.101 9.258 1.00 86.19 186 THR A O 1
ATOM 1340 N N . ILE A 1 187 ? 3.748 3.047 10.392 1.00 86.94 187 ILE A N 1
ATOM 1341 C CA . ILE A 1 187 ? 3.969 3.906 9.222 1.00 86.94 187 ILE A CA 1
ATOM 1342 C C . ILE A 1 187 ? 5.353 3.644 8.611 1.00 86.94 187 ILE A C 1
ATOM 1344 O O . ILE A 1 187 ? 5.492 3.659 7.392 1.00 86.94 187 ILE A O 1
ATOM 1348 N N . LEU A 1 188 ? 6.361 3.342 9.437 1.00 88.44 188 LEU A N 1
ATOM 1349 C CA . LEU A 1 188 ? 7.738 3.105 8.986 1.00 88.44 188 LEU A CA 1
ATOM 1350 C C . LEU A 1 188 ? 8.023 1.645 8.601 1.00 88.44 188 LEU A C 1
ATOM 1352 O O . LEU A 1 188 ? 8.771 1.383 7.656 1.00 88.44 188 LEU A O 1
ATOM 1356 N N . ILE A 1 189 ? 7.429 0.679 9.305 1.00 90.12 189 ILE A N 1
ATOM 1357 C CA . ILE A 1 189 ? 7.647 -0.753 9.056 1.00 90.12 189 ILE A CA 1
ATOM 1358 C C . ILE A 1 189 ? 6.945 -1.199 7.768 1.00 90.12 189 ILE A C 1
ATOM 1360 O O . ILE A 1 189 ? 7.499 -2.034 7.055 1.00 90.12 189 ILE A O 1
ATOM 1364 N N . LYS A 1 190 ? 5.768 -0.646 7.426 1.00 90.12 190 LYS A N 1
ATOM 1365 C CA . LYS A 1 190 ? 5.037 -1.026 6.198 1.00 90.12 190 LYS A CA 1
ATOM 1366 C C . LYS A 1 190 ? 5.868 -0.839 4.919 1.00 90.12 190 LYS A C 1
ATOM 1368 O O . LYS A 1 190 ? 6.004 -1.822 4.192 1.00 90.12 190 LYS A O 1
ATOM 1373 N N . PRO A 1 191 ? 6.472 0.337 4.649 1.00 90.75 191 PRO A N 1
ATOM 1374 C CA . PRO A 1 191 ? 7.343 0.517 3.488 1.00 90.75 191 PRO A CA 1
ATOM 1375 C C . PRO A 1 191 ? 8.534 -0.444 3.484 1.00 90.75 191 PRO A C 1
ATOM 1377 O O . PRO A 1 191 ? 8.826 -1.039 2.453 1.00 90.75 191 PRO A O 1
ATOM 1380 N N . CYS A 1 192 ? 9.186 -0.656 4.635 1.00 91.56 192 CYS A N 1
ATOM 1381 C CA . CYS A 1 192 ? 10.303 -1.601 4.733 1.00 91.56 192 CYS A CA 1
ATOM 1382 C C . CYS A 1 192 ? 9.873 -3.020 4.339 1.00 91.56 192 CYS A C 1
ATOM 1384 O O . CYS A 1 192 ? 10.544 -3.690 3.559 1.00 91.56 192 CYS A O 1
ATOM 1386 N N . LEU A 1 193 ? 8.730 -3.464 4.859 1.00 90.81 193 LEU A N 1
ATOM 1387 C CA . LEU A 1 193 ? 8.193 -4.788 4.592 1.00 90.81 193 LEU A CA 1
ATOM 1388 C C . LEU A 1 193 ? 7.794 -4.960 3.120 1.00 90.81 193 LEU A C 1
ATOM 1390 O O . LEU A 1 193 ? 8.061 -6.007 2.535 1.00 90.81 193 LEU A O 1
ATOM 1394 N N . LEU A 1 194 ? 7.182 -3.936 2.521 1.00 90.75 194 LEU A N 1
ATOM 1395 C CA . LEU A 1 194 ? 6.800 -3.959 1.113 1.00 90.75 194 LEU A CA 1
ATOM 1396 C C . LEU A 1 194 ? 8.027 -4.045 0.203 1.00 90.75 194 LEU A C 1
ATOM 1398 O O . LEU A 1 194 ? 8.053 -4.881 -0.693 1.00 90.75 194 LEU A O 1
ATOM 1402 N N . LEU A 1 195 ? 9.047 -3.218 0.451 1.00 90.44 195 LEU A N 1
ATOM 1403 C CA . LEU A 1 195 ? 10.284 -3.235 -0.331 1.00 90.44 195 LEU A CA 1
ATOM 1404 C C . LEU A 1 195 ? 11.013 -4.568 -0.189 1.00 90.44 195 LEU A C 1
ATOM 1406 O O . LEU A 1 195 ? 11.472 -5.117 -1.184 1.00 90.44 195 LEU A O 1
ATOM 1410 N N . ALA A 1 196 ? 11.074 -5.125 1.023 1.00 90.56 196 ALA A N 1
ATOM 1411 C CA . ALA A 1 196 ? 11.644 -6.450 1.232 1.00 90.56 196 ALA A CA 1
ATOM 1412 C C . ALA A 1 196 ? 10.881 -7.524 0.437 1.00 90.56 196 ALA A C 1
ATOM 1414 O O . ALA A 1 196 ? 11.505 -8.358 -0.213 1.00 90.56 196 ALA A O 1
ATOM 1415 N N . ALA A 1 197 ? 9.546 -7.480 0.432 1.00 89.81 197 ALA A N 1
ATOM 1416 C CA . ALA A 1 197 ? 8.724 -8.414 -0.333 1.00 89.81 197 ALA A CA 1
ATOM 1417 C C . ALA A 1 197 ? 8.870 -8.240 -1.858 1.00 89.81 197 ALA A C 1
ATOM 1419 O O . ALA A 1 197 ? 8.908 -9.235 -2.576 1.00 89.81 197 ALA A O 1
ATOM 1420 N N . ASP A 1 198 ? 8.990 -7.007 -2.354 1.00 88.50 198 ASP A N 1
ATOM 1421 C CA . ASP A 1 198 ? 9.259 -6.713 -3.769 1.00 88.50 198 ASP A CA 1
ATOM 1422 C C . ASP A 1 198 ? 10.631 -7.235 -4.209 1.00 88.50 198 ASP A C 1
ATOM 1424 O O . ASP A 1 198 ? 10.732 -7.940 -5.213 1.00 88.50 198 ASP A O 1
ATOM 1428 N N . ILE A 1 199 ? 11.675 -6.982 -3.416 1.00 88.06 199 ILE A N 1
ATOM 1429 C CA . ILE A 1 199 ? 13.028 -7.486 -3.682 1.00 88.06 199 ILE A CA 1
ATOM 1430 C C . ILE A 1 199 ? 13.042 -9.019 -3.677 1.00 88.06 199 ILE A C 1
ATOM 1432 O O . ILE A 1 199 ? 13.580 -9.628 -4.600 1.00 88.06 199 ILE A O 1
ATOM 1436 N N . LEU A 1 200 ? 12.414 -9.650 -2.678 1.00 88.62 200 LEU A N 1
ATOM 1437 C CA . LEU A 1 200 ? 12.305 -11.109 -2.600 1.00 88.62 200 LEU A CA 1
ATOM 1438 C C . LEU A 1 200 ? 11.545 -11.691 -3.795 1.00 88.62 200 LEU A C 1
ATOM 1440 O O . LEU A 1 200 ? 11.983 -12.687 -4.364 1.00 88.62 200 LEU A O 1
ATOM 1444 N N . GLY A 1 201 ? 10.441 -11.064 -4.208 1.00 86.88 201 GLY A N 1
ATOM 1445 C CA . GLY A 1 201 ? 9.662 -11.503 -5.366 1.00 86.88 201 GLY A CA 1
ATOM 1446 C C . GLY A 1 201 ? 10.480 -11.513 -6.655 1.00 86.88 201 GLY A C 1
ATOM 1447 O O . GLY A 1 201 ? 10.403 -12.471 -7.422 1.00 86.88 201 GLY A O 1
ATOM 1448 N N . ARG A 1 202 ? 11.317 -10.488 -6.857 1.00 83.19 202 ARG A N 1
ATOM 1449 C CA . ARG A 1 202 ? 12.229 -10.396 -8.009 1.00 83.19 202 ARG A CA 1
ATOM 1450 C C . ARG A 1 202 ? 13.405 -11.368 -7.925 1.00 83.19 202 ARG A C 1
ATOM 1452 O O . ARG A 1 202 ? 13.895 -11.798 -8.961 1.00 83.19 202 ARG A O 1
ATOM 1459 N N . ALA A 1 203 ? 13.868 -11.690 -6.717 1.00 83.31 203 ALA A N 1
ATOM 1460 C CA . ALA A 1 203 ? 14.976 -12.621 -6.507 1.00 83.31 203 ALA A CA 1
ATOM 1461 C C . ALA A 1 203 ? 14.564 -14.092 -6.690 1.00 83.31 203 ALA A C 1
ATOM 1463 O O . ALA A 1 203 ? 15.389 -14.910 -7.083 1.00 83.31 203 ALA A O 1
ATOM 1464 N N . LEU A 1 204 ? 13.306 -14.434 -6.393 1.00 84.00 204 LEU A N 1
ATOM 1465 C CA . LEU A 1 204 ? 12.811 -15.815 -6.417 1.00 84.00 204 LEU A CA 1
ATOM 1466 C C . LEU A 1 204 ? 12.412 -16.304 -7.812 1.00 84.00 204 LEU A C 1
ATOM 1468 O O . LEU A 1 204 ? 12.596 -17.482 -8.109 1.00 84.00 204 LEU A O 1
ATOM 1472 N N . VAL A 1 205 ? 11.825 -15.441 -8.648 1.00 82.25 205 VAL A N 1
ATOM 1473 C CA . VAL A 1 205 ? 11.268 -15.846 -9.947 1.00 82.25 205 VAL A CA 1
ATOM 1474 C C . VAL A 1 205 ? 11.710 -14.868 -11.041 1.00 82.25 205 VAL A C 1
ATOM 1476 O O . VAL A 1 205 ? 11.477 -13.667 -10.898 1.00 82.25 205 VAL A O 1
ATOM 1479 N N . PRO A 1 206 ? 12.269 -15.350 -12.171 1.00 68.25 206 PRO A N 1
ATOM 1480 C CA . PRO A 1 206 ? 12.696 -14.504 -13.292 1.00 68.25 206 PRO A CA 1
ATOM 1481 C C . PRO A 1 206 ? 11.547 -13.852 -14.099 1.00 68.25 206 PRO A C 1
ATOM 1483 O O . PRO A 1 206 ? 11.785 -13.269 -15.151 1.00 68.25 206 PRO A O 1
ATOM 1486 N N . GLY A 1 207 ? 10.308 -13.890 -13.600 1.00 63.00 207 GLY A N 1
ATOM 1487 C CA . GLY A 1 207 ? 9.156 -13.144 -14.108 1.00 63.00 207 GLY A CA 1
ATOM 1488 C C . GLY A 1 207 ? 8.458 -12.470 -12.931 1.00 63.00 207 GLY A C 1
ATOM 1489 O O . GLY A 1 207 ? 8.008 -13.167 -12.027 1.00 63.00 207 GLY A O 1
ATOM 1490 N N . GLU A 1 208 ? 8.441 -11.132 -12.920 1.00 70.12 208 GLU A N 1
ATOM 1491 C CA . GLU A 1 208 ? 8.056 -10.264 -11.793 1.00 70.12 208 GLU A CA 1
ATOM 1492 C C . GLU A 1 208 ? 6.921 -10.839 -10.921 1.00 70.12 208 GLU A C 1
ATOM 1494 O O . GLU A 1 208 ? 5.734 -10.733 -11.245 1.00 70.12 208 GLU A O 1
ATOM 1499 N N . LEU A 1 209 ? 7.276 -11.446 -9.783 1.00 81.69 209 LEU A N 1
ATOM 1500 C CA . LEU A 1 209 ? 6.282 -11.973 -8.858 1.00 81.69 209 LEU A CA 1
ATOM 1501 C C . LEU A 1 209 ? 5.572 -10.807 -8.160 1.00 81.69 209 LEU A C 1
ATOM 1503 O O . LEU A 1 209 ? 6.210 -9.944 -7.555 1.00 81.69 209 LEU A O 1
ATOM 1507 N N . ARG A 1 210 ? 4.233 -10.788 -8.211 1.00 82.81 210 ARG A N 1
ATOM 1508 C CA . ARG A 1 210 ? 3.435 -9.737 -7.563 1.00 82.81 210 ARG A CA 1
ATOM 1509 C C . ARG A 1 210 ? 3.736 -9.668 -6.063 1.00 82.81 210 ARG A C 1
ATOM 1511 O O . ARG A 1 210 ? 3.589 -10.655 -5.343 1.00 82.81 210 ARG A O 1
ATOM 1518 N N . VAL A 1 211 ? 4.044 -8.466 -5.573 1.00 86.19 211 VAL A N 1
ATOM 1519 C CA . VAL A 1 211 ? 4.340 -8.189 -4.153 1.00 86.19 211 VAL A CA 1
ATOM 1520 C C . VAL A 1 211 ? 3.211 -8.639 -3.221 1.00 86.19 211 VAL A C 1
ATOM 1522 O O . VAL A 1 211 ? 3.462 -9.114 -2.112 1.00 86.19 211 VAL A O 1
ATOM 1525 N N . SER A 1 212 ? 1.954 -8.547 -3.666 1.00 84.75 212 SER A N 1
ATOM 1526 C CA . SER A 1 212 ? 0.791 -9.015 -2.901 1.00 84.75 212 SER A CA 1
ATOM 1527 C C . SER A 1 212 ? 0.818 -10.524 -2.629 1.00 84.75 212 SER A C 1
ATOM 1529 O O . SER A 1 212 ? 0.367 -10.960 -1.574 1.00 84.75 212 SER A O 1
ATOM 1531 N N . ILE A 1 213 ? 1.402 -11.319 -3.532 1.00 86.88 213 ILE A N 1
ATOM 1532 C CA . ILE A 1 213 ? 1.569 -12.767 -3.359 1.00 86.88 213 ILE A CA 1
ATOM 1533 C C . ILE A 1 213 ? 2.653 -13.034 -2.313 1.00 86.88 213 ILE A C 1
ATOM 1535 O O . ILE A 1 213 ? 2.424 -13.778 -1.362 1.00 86.88 213 ILE A O 1
ATOM 1539 N N . VAL A 1 214 ? 3.810 -12.374 -2.438 1.00 89.38 214 VAL A N 1
ATOM 1540 C CA . VAL A 1 214 ? 4.929 -12.529 -1.493 1.00 89.38 214 VAL A CA 1
ATOM 1541 C C . VAL A 1 214 ? 4.508 -12.129 -0.080 1.00 89.38 214 VAL A C 1
ATOM 1543 O O . VAL A 1 214 ? 4.725 -12.867 0.877 1.00 89.38 214 VAL A O 1
ATOM 1546 N N . THR A 1 215 ? 3.841 -10.983 0.058 1.00 88.44 215 THR A N 1
ATOM 1547 C CA . THR A 1 215 ? 3.341 -10.508 1.356 1.00 88.44 215 THR A CA 1
ATOM 1548 C C . THR A 1 215 ? 2.266 -11.419 1.946 1.00 88.44 215 THR A C 1
ATOM 1550 O O . THR A 1 215 ? 2.246 -11.595 3.163 1.00 88.44 215 THR A O 1
ATOM 1553 N N . ALA A 1 216 ? 1.422 -12.054 1.125 1.00 86.56 216 ALA A N 1
ATOM 1554 C CA . ALA A 1 216 ? 0.456 -13.038 1.606 1.00 86.56 216 ALA A CA 1
ATOM 1555 C C . ALA A 1 216 ? 1.126 -14.313 2.133 1.00 86.56 216 ALA A C 1
ATOM 1557 O O . ALA A 1 216 ? 0.776 -14.781 3.218 1.00 86.56 216 ALA A O 1
ATOM 1558 N N . ILE A 1 217 ? 2.133 -14.825 1.417 1.00 88.88 217 ILE A N 1
ATOM 1559 C CA . ILE A 1 217 ? 2.916 -15.995 1.840 1.00 88.88 217 ILE A CA 1
ATOM 1560 C C . ILE A 1 217 ? 3.662 -15.708 3.148 1.00 88.88 217 ILE A C 1
ATOM 1562 O O . ILE A 1 217 ? 3.681 -16.555 4.034 1.00 88.88 217 ILE A O 1
ATOM 1566 N N . LEU A 1 218 ? 4.239 -14.512 3.300 1.00 86.38 218 LEU A N 1
ATOM 1567 C CA . LEU A 1 218 ? 4.930 -14.112 4.532 1.00 86.38 218 LEU A CA 1
ATOM 1568 C C . LEU A 1 218 ? 3.960 -13.847 5.695 1.00 86.38 218 LEU A C 1
ATOM 1570 O O . LEU A 1 218 ? 4.252 -14.172 6.845 1.00 86.38 218 LEU A O 1
ATOM 1574 N N . GLY A 1 219 ? 2.802 -13.251 5.409 1.00 83.00 219 GLY A N 1
ATOM 1575 C CA . GLY A 1 219 ? 1.833 -12.842 6.422 1.00 83.00 219 GLY A CA 1
ATOM 1576 C C . GLY A 1 219 ? 0.999 -13.988 7.000 1.00 83.00 219 GLY A C 1
ATOM 1577 O O . GLY A 1 219 ? 0.658 -13.956 8.185 1.00 83.00 219 GLY A O 1
ATOM 1578 N N . ALA A 1 220 ? 0.689 -15.017 6.205 1.00 85.50 220 ALA A N 1
ATOM 1579 C CA . ALA A 1 220 ? -0.138 -16.140 6.651 1.00 85.50 220 ALA A CA 1
ATOM 1580 C C . ALA A 1 220 ? 0.479 -16.933 7.833 1.00 85.50 220 ALA A C 1
ATOM 1582 O O . ALA A 1 220 ? -0.217 -17.118 8.837 1.00 85.50 220 ALA A O 1
ATOM 1583 N N . PRO A 1 221 ? 1.773 -17.326 7.818 1.00 86.62 221 PRO A N 1
ATOM 1584 C CA . PRO A 1 221 ? 2.427 -17.966 8.962 1.00 86.62 221 PRO A CA 1
ATOM 1585 C C . PRO A 1 221 ? 2.382 -17.117 10.232 1.00 86.62 221 PRO A C 1
ATOM 1587 O O . PRO A 1 221 ? 2.149 -17.636 11.324 1.00 86.62 221 PRO A O 1
ATOM 1590 N N . MET A 1 222 ? 2.556 -15.800 10.101 1.00 81.44 222 MET A N 1
ATOM 1591 C CA . MET A 1 222 ? 2.528 -14.890 11.242 1.00 81.44 222 MET A CA 1
ATOM 1592 C C . MET A 1 222 ? 1.156 -14.883 11.929 1.00 81.44 222 MET A C 1
ATOM 1594 O O . MET A 1 222 ? 1.087 -14.945 13.157 1.00 81.44 222 MET A O 1
ATOM 1598 N N . LEU A 1 223 ? 0.064 -14.891 11.162 1.00 77.44 223 LEU A N 1
ATOM 1599 C CA . LEU A 1 223 ? -1.290 -15.040 11.707 1.00 77.44 223 LEU A CA 1
ATOM 1600 C C . LEU A 1 223 ? -1.492 -16.377 12.417 1.00 77.44 223 LEU A C 1
ATOM 1602 O O . LEU A 1 223 ? -2.037 -16.398 13.520 1.00 77.44 223 LEU A O 1
ATOM 1606 N N . ILE A 1 224 ? -1.021 -17.476 11.824 1.00 84.94 224 ILE A N 1
ATOM 1607 C CA . ILE A 1 224 ? -1.110 -18.806 12.439 1.00 84.94 224 ILE A CA 1
ATOM 1608 C C . ILE A 1 224 ? -0.405 -18.804 13.802 1.00 84.94 224 ILE A C 1
ATOM 1610 O O . ILE A 1 224 ? -0.972 -19.261 14.796 1.00 84.94 224 ILE A O 1
ATOM 1614 N N . VAL A 1 225 ? 0.804 -18.239 13.881 1.00 83.62 225 VAL A N 1
ATOM 1615 C CA . VAL A 1 225 ? 1.557 -18.116 15.140 1.00 83.62 225 VAL A CA 1
ATOM 1616 C C . VAL A 1 225 ? 0.810 -17.255 16.160 1.00 83.62 225 VAL A C 1
ATOM 1618 O O . VAL A 1 225 ? 0.736 -17.623 17.334 1.00 83.62 225 VAL A O 1
ATOM 1621 N N . LEU A 1 226 ? 0.232 -16.128 15.736 1.00 74.62 226 LEU A N 1
ATOM 1622 C CA . LEU A 1 226 ? -0.519 -15.230 16.617 1.00 74.62 226 LEU A CA 1
ATOM 1623 C C . LEU A 1 226 ? -1.758 -15.904 17.213 1.00 74.62 226 LEU A C 1
ATOM 1625 O O . LEU A 1 226 ? -1.986 -15.798 18.420 1.00 74.62 226 LEU A O 1
ATOM 1629 N N . VAL A 1 227 ? -2.521 -16.635 16.397 1.00 79.62 227 VAL A N 1
ATOM 1630 C CA . VAL A 1 227 ? -3.700 -17.383 16.855 1.00 79.62 227 VAL A CA 1
ATOM 1631 C C . VAL A 1 227 ? -3.289 -18.492 17.826 1.00 79.62 227 VAL A C 1
ATOM 1633 O O . VAL A 1 227 ? -3.851 -18.586 18.918 1.00 79.62 227 VAL A O 1
ATOM 1636 N N . ARG A 1 228 ? -2.246 -19.270 17.498 1.00 84.88 228 ARG A N 1
ATOM 1637 C CA . ARG A 1 228 ? -1.743 -20.353 18.366 1.00 84.88 228 ARG A CA 1
ATOM 1638 C C . ARG A 1 228 ? -1.264 -19.849 19.731 1.00 84.88 228 ARG A C 1
ATOM 1640 O O . ARG A 1 228 ? -1.577 -20.459 20.749 1.00 84.88 228 ARG A O 1
ATOM 1647 N N . ARG A 1 229 ? -0.560 -18.711 19.780 1.00 77.81 229 ARG A N 1
ATOM 1648 C CA . ARG A 1 229 ? -0.090 -18.108 21.045 1.00 77.81 229 ARG A CA 1
ATOM 1649 C C . ARG A 1 229 ? -1.227 -17.611 21.938 1.00 77.81 229 ARG A C 1
ATOM 1651 O O . ARG A 1 229 ? -1.069 -17.603 23.155 1.00 77.81 229 ARG A O 1
ATOM 1658 N N . LYS A 1 230 ? -2.348 -17.170 21.357 1.00 64.06 230 LYS A N 1
ATOM 1659 C CA . LYS A 1 230 ? -3.506 -16.688 22.123 1.00 64.06 230 LYS A CA 1
ATOM 1660 C C . LYS A 1 230 ? -4.288 -17.848 22.745 1.00 64.06 230 LYS A C 1
ATOM 1662 O O . LYS A 1 230 ? -4.670 -17.749 23.904 1.00 64.06 230 LYS A O 1
ATOM 1667 N N . ILE A 1 231 ? -4.439 -18.953 22.011 1.00 59.28 231 ILE A N 1
ATOM 1668 C CA . ILE A 1 231 ? -5.082 -20.184 22.500 1.00 59.28 231 ILE A CA 1
ATOM 1669 C C . ILE A 1 231 ? -4.305 -20.771 23.691 1.00 59.28 231 ILE A C 1
ATOM 1671 O O . ILE A 1 231 ? -4.911 -21.107 24.700 1.00 59.28 231 ILE A O 1
ATOM 1675 N N . GLY A 1 232 ? -2.968 -20.790 23.639 1.00 54.38 232 GLY A N 1
ATOM 1676 C CA . GLY A 1 232 ? -2.140 -21.292 24.748 1.00 54.38 232 GLY A CA 1
ATOM 1677 C C . GLY A 1 232 ? -2.142 -20.433 26.023 1.00 54.38 232 GLY A C 1
ATOM 1678 O O . GLY A 1 232 ? -1.729 -20.915 27.069 1.00 54.38 232 GLY A O 1
ATOM 1679 N N . ARG A 1 233 ? -2.601 -19.174 25.962 1.00 54.69 233 ARG A N 1
ATOM 1680 C CA . ARG A 1 233 ? -2.709 -18.266 27.124 1.00 54.69 233 ARG A CA 1
ATOM 1681 C C . ARG A 1 233 ? -4.104 -18.225 27.754 1.00 54.69 233 ARG A C 1
ATOM 1683 O O . ARG A 1 233 ? -4.243 -17.645 28.819 1.00 54.69 233 ARG A O 1
ATOM 1690 N N . GLY A 1 234 ? -5.116 -18.788 27.093 1.00 45.97 234 GLY A N 1
ATOM 1691 C CA . GLY A 1 234 ? -6.470 -18.942 27.641 1.00 45.97 234 GLY A CA 1
ATOM 1692 C C . GLY A 1 234 ? -6.734 -20.323 28.249 1.00 45.97 234 GLY A C 1
ATOM 1693 O O . GLY A 1 234 ? -7.871 -20.611 28.598 1.00 45.97 234 GLY A O 1
ATOM 1694 N N . ALA A 1 235 ? -5.708 -21.177 28.317 1.00 46.00 235 ALA A N 1
ATOM 1695 C CA . ALA A 1 235 ? -5.771 -22.546 28.831 1.00 46.00 235 ALA A CA 1
ATOM 1696 C C . ALA A 1 235 ? -4.975 -22.732 30.141 1.00 46.00 235 ALA A C 1
ATOM 1698 O O . ALA A 1 235 ? -4.616 -23.859 30.476 1.00 46.00 235 ALA A O 1
ATOM 1699 N N . VAL A 1 236 ? -4.680 -21.638 30.854 1.00 40.31 236 VAL A N 1
ATOM 1700 C CA . VAL A 1 236 ? -4.046 -21.628 32.184 1.00 40.31 236 VAL A CA 1
ATOM 1701 C C . VAL A 1 236 ? -4.827 -20.694 33.090 1.00 40.31 236 VAL A C 1
ATOM 1703 O O . VAL A 1 236 ? -5.122 -19.571 32.620 1.00 40.31 236 VAL A O 1
#

pLDDT: mean 80.47, std 11.58, range [40.31, 94.25]

Foldseek 3Di:
DLLVVLLLLLLQFFLDGDDPVLLVCLVPHDDPDPSNCCSNVPRVLLLVLQLQLQLLQLLLLLLQCVLVVNNQGGLVVVVLQVQLQVQLVCCCVPVVQDDLVSSLVSLLCSLPVPCVVVVVVVPVVVVDVVVDPVSVVVSVVSSSSSSNSNSSSCSRQNDAPLLSRVQLVVQCVPVNDDSVSSSVSSSVVRSSLLSVLQSVQRVPDSPRGRSSVSNCVVRVVVVVVVVVVVVVVVPD

Sequence (236 aa):
MLLLLLLALSLMLGAKSISFHDVTQALLTRCSSADCIIVRDARLSRTLAGLLACVGLGAAGALMQSLTRNPLADPGILGINARASFAVVLGIALFGADSPADWLGFAFSGALLLARSLNGLSMGGEMATALGTRVARTQLIGLLAIALLSGAATAAVGPIAFVGLMTPHLARWLFGNDHRWILLGTILIKPCLLLAADILGRALVPGELRVSIVTAILGAPMLIVLVRRKIGRGAV

Radius of gyration: 19.8 Å; chains: 1; bounding box: 52×39×54 Å